Protein AF-A0ABD1Y3K8-F1 (afdb_monomer)

Nearest PDB structures (foldseek):
  7zay-assembly1_B  TM=7.929E-01  e=4.359E-03  Homo sapiens
  7q12-assembly1_A  TM=6.524E-01  e=5.023E-01  Homo sapiens
  3e3o-assembly1_A  TM=3.862E-01  e=9.031E-01  Oryctolagus cuniculus
  4x1t-assembly1_A  TM=5.414E-01  e=5.249E+00  Arabidopsis thaliana
  3cut-assembly1_A  TM=3.829E-01  e=2.920E+00  Oryctolagus cuniculus

Radius of gyration: 19.24 Å; Cα contacts (8 Å, |Δi|>4): 207; chains: 1; bounding box: 43×44×58 Å

Sequence (181 aa):
MPRPNMTKSIRGHLIQQCLDSPQDCFFLRCHKKLCFRPDSTMNVFLHSHFCMQPPGDSPTRRSVFDSLIGGCIPVLFDPYSAYYQYPWHLPEDSKSFSVYIPSQDVMSGRANVIQILKTISAEERASMRARIIHDILPGLVYSKPGAKHPSFRDAFDISIEGLLQRVANFRAEKAAGGFKQ

Mean predicted aligned error: 6.1 Å

pLDDT: mean 90.09, std 12.02, range [33.38, 98.75]

Solvent-accessible surface area (backbone atoms only — not comparable to full-atom values): 10582 Å² total; per-residue (Å²): 129,86,65,90,70,40,82,81,34,59,64,32,49,53,51,47,55,32,68,78,33,65,91,83,35,84,81,84,79,73,54,91,63,48,73,76,35,66,69,61,49,44,53,53,24,57,77,32,68,68,38,85,42,69,64,65,100,45,57,52,58,73,65,53,56,53,21,35,67,30,37,10,31,38,33,32,32,48,66,64,41,50,76,73,76,38,70,87,53,46,71,87,65,51,73,55,44,35,46,83,50,59,40,68,38,43,67,70,63,76,40,58,65,69,64,58,59,67,71,56,49,73,66,57,53,49,50,23,28,47,43,25,54,72,69,31,32,48,29,73,37,74,74,64,87,89,62,94,65,79,97,68,60,24,32,59,55,47,52,52,51,55,51,52,49,52,54,51,50,54,51,51,45,56,75,70,67,70,72,81,131

Foldseek 3Di:
DPDPPLCLFLNNLVVVLQVVCVVQHDDDDDDDCQVVDLVNLLVCLLPELEDEDEADPHLADPVVLSNLLSLHQYEHQDCSRPQPPCPLQDPNPSLQAHHYDHSVCSSVVVDSPSVVVVVQDPVSSVRNSCCSVPPRNQLSADDDPPDPDPPDQYVVNSVVVVVVVVVVVVVVCVVVVNDDD

InterPro domains:
  IPR004263 Exostosin-like [PTHR11062] (9-165)
  IPR040911 Exostosin, GT47 domain [PF03016] (3-113)

Secondary structure (DSSP, 8-state):
-PPTTGGGSHHHHHHHHHHH-TTT-------TTGGG-HHHHHHHHHT-SEEEE---SSSS-HHHHHHHHTT-EEEESSGGGTTTT-TTTS-S-GGGT-EE--HHHHHTTS--HHHHHHHS-HHHHHHHHHHIIIIIGGGGSPPPTT----S---HHHHHHHHHHHHHHHHHHHHHTT----

Structure (mmCIF, N/CA/C/O backbone):
data_AF-A0ABD1Y3K8-F1
#
_entry.id   AF-A0ABD1Y3K8-F1
#
loop_
_atom_site.group_PDB
_atom_site.id
_atom_site.type_symbol
_atom_site.label_atom_id
_atom_site.label_alt_id
_atom_site.label_comp_id
_atom_site.label_asym_id
_atom_site.label_entity_id
_atom_site.label_seq_id
_atom_site.pdbx_PDB_ins_code
_atom_site.Cartn_x
_atom_site.Cartn_y
_atom_site.Cartn_z
_atom_site.occupancy
_atom_site.B_iso_or_equiv
_atom_site.auth_seq_id
_atom_site.auth_comp_id
_atom_site.auth_asym_id
_atom_site.auth_atom_id
_atom_site.pdbx_PDB_model_num
ATOM 1 N N . MET A 1 1 ? 6.285 11.015 22.428 1.00 33.38 1 MET A N 1
ATOM 2 C CA . MET A 1 1 ? 5.159 11.833 22.924 1.00 33.38 1 MET A CA 1
ATOM 3 C C . MET A 1 1 ? 4.176 12.043 21.781 1.00 33.38 1 MET A C 1
ATOM 5 O O . MET A 1 1 ? 4.650 12.193 20.657 1.00 33.38 1 MET A O 1
ATOM 9 N N . PRO A 1 2 ? 2.855 12.008 22.017 1.00 46.28 2 PRO A N 1
ATOM 10 C CA . PRO A 1 2 ? 1.876 12.424 21.013 1.00 46.28 2 PRO A CA 1
ATOM 11 C C . PRO A 1 2 ? 2.135 13.900 20.653 1.00 46.28 2 PRO A C 1
ATOM 13 O O . PRO A 1 2 ? 2.378 14.701 21.555 1.00 46.28 2 PRO A O 1
ATOM 16 N N . ARG A 1 3 ? 2.152 14.265 19.361 1.00 52.88 3 ARG A N 1
ATOM 17 C CA . ARG A 1 3 ? 2.252 15.683 18.951 1.00 52.88 3 ARG A CA 1
ATOM 18 C C . ARG A 1 3 ? 0.998 16.429 19.466 1.00 52.88 3 ARG A C 1
ATOM 20 O O . ARG A 1 3 ? -0.076 15.821 19.472 1.00 52.88 3 ARG A O 1
ATOM 27 N N . PRO A 1 4 ? 1.079 17.710 19.875 1.00 43.44 4 PRO A N 1
ATOM 28 C CA . PRO A 1 4 ? -0.117 18.492 20.196 1.00 43.44 4 PRO A CA 1
ATOM 29 C C . PRO A 1 4 ? -1.082 18.490 18.994 1.00 43.44 4 PRO A C 1
ATOM 31 O O . PRO A 1 4 ? -0.623 18.471 17.854 1.00 43.44 4 PRO A O 1
ATOM 34 N N . ASN A 1 5 ? -2.401 18.517 19.233 1.00 53.41 5 ASN A N 1
ATOM 35 C CA . ASN A 1 5 ? -3.472 18.533 18.212 1.00 53.41 5 ASN A CA 1
ATOM 36 C C . ASN A 1 5 ? -3.826 17.195 17.511 1.00 53.41 5 ASN A C 1
ATOM 38 O O . ASN A 1 5 ? -4.473 17.196 16.462 1.00 53.41 5 ASN A O 1
ATOM 42 N N . MET A 1 6 ? -3.468 16.035 18.081 1.00 55.47 6 MET A N 1
ATOM 43 C CA . MET A 1 6 ? -3.751 14.731 17.453 1.00 55.47 6 MET A CA 1
ATOM 44 C C . MET A 1 6 ? -5.234 14.446 17.187 1.00 55.47 6 MET A C 1
ATOM 46 O O . MET A 1 6 ? -5.521 13.803 16.180 1.00 55.47 6 MET A O 1
ATOM 50 N N . THR A 1 7 ? -6.158 14.954 18.004 1.00 58.19 7 THR A N 1
ATOM 51 C CA . THR A 1 7 ? -7.609 14.740 17.845 1.00 58.19 7 THR A CA 1
ATOM 52 C C . THR A 1 7 ? -8.188 15.329 16.559 1.00 58.19 7 THR A C 1
ATOM 54 O O . THR A 1 7 ? -9.219 14.851 16.110 1.00 58.19 7 THR A O 1
ATOM 57 N N . LYS A 1 8 ? -7.520 16.309 15.934 1.00 72.62 8 LYS A N 1
ATOM 58 C CA . LYS A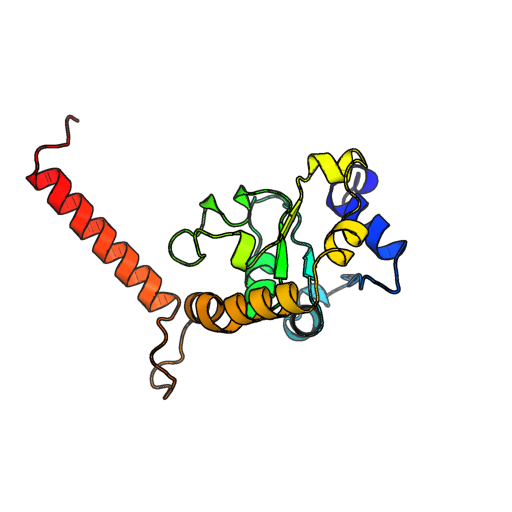 1 8 ? -7.912 16.868 14.625 1.00 72.62 8 LYS A CA 1
ATOM 59 C C . LYS A 1 8 ? -7.175 16.241 13.441 1.00 72.62 8 LYS A C 1
ATOM 61 O O . LYS A 1 8 ? -7.429 16.605 12.302 1.00 72.62 8 LYS A O 1
ATOM 66 N N . SER A 1 9 ? -6.208 15.360 13.685 1.00 89.44 9 SER A N 1
ATOM 67 C CA . SER A 1 9 ? -5.421 14.739 12.617 1.00 89.44 9 SER A CA 1
ATOM 68 C C . SER A 1 9 ? -6.045 13.419 12.184 1.00 89.44 9 SER A C 1
ATOM 70 O O . SER A 1 9 ? -6.556 12.682 13.028 1.00 89.44 9 SER A O 1
ATOM 72 N N . ILE A 1 10 ? -5.896 13.050 10.908 1.00 92.75 10 ILE A N 1
ATOM 73 C CA . ILE A 1 10 ? -6.285 11.722 10.403 1.00 92.75 10 ILE A CA 1
ATOM 74 C C . ILE A 1 10 ? -5.774 10.588 11.307 1.00 92.75 10 ILE A C 1
ATOM 76 O O . ILE A 1 10 ? -6.510 9.660 11.621 1.00 92.75 10 ILE A O 1
ATOM 80 N N . ARG A 1 11 ? -4.547 10.699 11.836 1.00 91.88 11 ARG A N 1
ATOM 81 C CA . ARG A 1 11 ? -3.989 9.702 12.764 1.00 91.88 11 ARG A CA 1
ATOM 82 C C . ARG A 1 11 ? -4.781 9.571 14.053 1.00 91.88 11 ARG A C 1
ATOM 84 O O . ARG A 1 11 ? -4.940 8.457 14.527 1.00 91.88 11 ARG A O 1
ATOM 91 N N . GLY A 1 12 ? -5.241 10.678 14.630 1.00 92.44 12 GLY A N 1
ATOM 92 C CA . GLY A 1 12 ? -6.066 10.636 15.835 1.00 92.44 12 GLY A CA 1
ATOM 93 C C . GLY A 1 12 ? -7.382 9.920 15.583 1.00 92.44 12 GLY A C 1
ATOM 94 O O . GLY A 1 12 ? -7.724 9.029 16.351 1.00 92.44 12 GLY A O 1
ATOM 95 N N . HIS A 1 13 ? -8.055 10.231 14.471 1.00 94.44 13 HIS A N 1
ATOM 96 C CA . HIS A 1 13 ? -9.287 9.542 14.077 1.00 94.44 13 HIS A CA 1
ATOM 97 C C . HIS A 1 13 ? -9.067 8.037 13.868 1.00 94.44 13 HIS A C 1
ATOM 99 O O . HIS A 1 13 ? -9.843 7.236 14.377 1.00 94.44 13 HIS A O 1
ATOM 105 N N . LEU A 1 14 ? -7.987 7.640 13.186 1.00 95.69 14 LEU A N 1
ATOM 106 C CA . LEU A 1 14 ? -7.655 6.225 12.976 1.00 95.69 14 LEU A CA 1
ATOM 107 C C . LEU A 1 14 ? -7.335 5.494 14.284 1.00 95.69 14 LEU A C 1
ATOM 109 O O . LEU A 1 14 ? -7.797 4.376 14.495 1.00 95.69 14 LEU A O 1
ATOM 113 N N . ILE A 1 15 ? -6.557 6.125 15.170 1.00 94.75 15 ILE A N 1
ATOM 114 C CA . ILE A 1 15 ? -6.244 5.566 16.490 1.00 94.75 15 ILE A CA 1
ATOM 115 C C . ILE A 1 15 ? -7.527 5.398 17.299 1.00 94.75 15 ILE A C 1
ATOM 117 O O . ILE A 1 15 ? -7.720 4.341 17.888 1.00 94.75 15 ILE A O 1
ATOM 121 N N . GLN A 1 16 ? -8.405 6.402 17.299 1.00 94.62 16 GLN A N 1
ATOM 122 C CA . GLN A 1 16 ? -9.666 6.348 18.028 1.00 94.62 16 GLN A CA 1
ATOM 123 C C . GLN A 1 16 ? -10.553 5.209 17.515 1.00 94.62 16 GLN A C 1
ATOM 125 O O . GLN A 1 16 ? -10.925 4.347 18.301 1.00 94.62 16 GLN A O 1
ATOM 130 N N . GLN A 1 17 ? -10.777 5.118 16.197 1.00 96.00 17 GLN A N 1
ATOM 131 C CA . GLN A 1 17 ? -11.546 4.015 15.604 1.00 96.00 17 GLN A CA 1
ATOM 132 C C . GLN A 1 17 ? -10.968 2.640 15.982 1.00 96.00 17 GLN A C 1
ATOM 134 O O . GLN A 1 17 ? -11.721 1.730 16.317 1.00 96.00 17 GLN A O 1
ATOM 139 N N . CYS A 1 18 ? -9.638 2.494 15.977 1.00 96.00 18 CYS A N 1
ATOM 140 C CA . CYS A 1 18 ? -8.969 1.253 16.371 1.00 96.00 18 CYS A CA 1
ATOM 141 C C . CYS A 1 18 ? -9.173 0.910 17.854 1.00 96.00 18 CYS A C 1
ATOM 143 O O . CYS A 1 18 ? -9.457 -0.237 18.187 1.00 96.00 18 CYS A O 1
ATOM 145 N N . LEU A 1 19 ? -9.045 1.898 18.747 1.00 95.31 19 LEU A N 1
ATOM 146 C CA . LEU A 1 19 ? -9.251 1.711 20.186 1.00 95.31 19 LEU A CA 1
ATOM 147 C C . LEU A 1 19 ? -10.709 1.381 20.527 1.00 95.31 19 LEU A C 1
ATOM 149 O O . LEU A 1 19 ? -10.943 0.606 21.450 1.00 95.31 19 LEU A O 1
ATOM 153 N N . ASP A 1 20 ? -11.659 1.917 19.761 1.00 96.31 20 ASP A N 1
ATOM 154 C CA . ASP A 1 20 ? -13.090 1.643 19.917 1.00 96.31 20 ASP A CA 1
ATOM 155 C C . ASP A 1 20 ? -13.494 0.260 19.368 1.00 96.31 20 ASP A C 1
ATOM 157 O O . ASP A 1 20 ? -14.591 -0.219 19.642 1.00 96.31 20 ASP A O 1
ATOM 161 N N . SER A 1 21 ? -12.614 -0.406 18.607 1.00 96.56 21 SER A N 1
ATOM 162 C CA . SER A 1 21 ? -12.865 -1.715 17.978 1.00 96.56 21 SER A CA 1
ATOM 163 C C . SER A 1 21 ? -11.725 -2.718 18.239 1.00 96.56 21 SER A C 1
ATOM 165 O O . SER A 1 21 ? -11.094 -3.204 17.296 1.00 96.56 21 SER A O 1
ATOM 167 N N . PRO A 1 22 ? -11.449 -3.083 19.507 1.00 94.75 22 PRO A N 1
ATOM 168 C CA . PRO A 1 22 ? -10.287 -3.901 19.879 1.00 94.75 22 PRO A CA 1
ATOM 169 C C . PRO A 1 22 ? -10.328 -5.344 19.350 1.00 94.75 22 PRO A C 1
ATOM 171 O O . PRO A 1 22 ? -9.304 -6.018 19.350 1.00 94.75 22 PRO A O 1
ATOM 174 N N . GLN A 1 23 ? -11.496 -5.825 18.912 1.00 95.12 23 GLN A N 1
ATOM 175 C CA . GLN A 1 23 ? -11.653 -7.150 18.298 1.00 95.12 23 GLN A CA 1
ATOM 176 C C . GLN A 1 23 ? -11.258 -7.162 16.814 1.00 95.12 23 GLN A C 1
ATOM 178 O O . GLN A 1 23 ? -10.904 -8.208 16.280 1.00 95.12 23 GLN A O 1
ATOM 183 N N . ASP A 1 24 ? -11.316 -6.004 16.152 1.00 95.56 24 ASP A N 1
ATOM 184 C CA . ASP A 1 24 ? -11.084 -5.870 14.711 1.00 95.56 24 ASP A CA 1
ATOM 185 C C . ASP A 1 24 ? -9.744 -5.177 14.393 1.00 95.56 24 ASP A C 1
ATOM 187 O O . ASP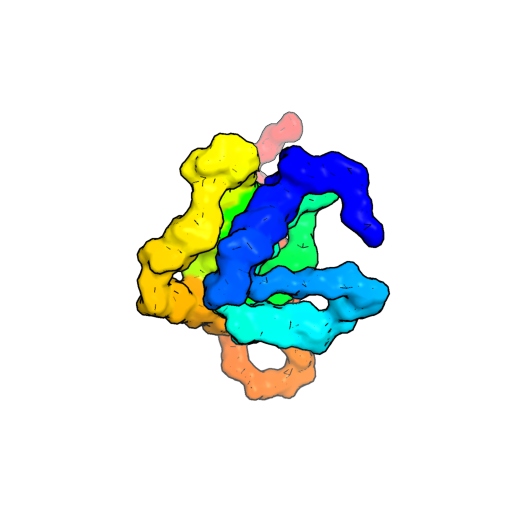 A 1 24 ? -9.268 -5.239 13.259 1.00 95.56 24 ASP A O 1
ATOM 191 N N . CYS A 1 25 ? -9.130 -4.492 15.366 1.00 96.38 25 CYS A N 1
ATOM 192 C CA . CYS A 1 25 ? -7.933 -3.687 15.146 1.00 96.38 25 CYS A CA 1
ATOM 193 C C . CYS A 1 25 ? -6.892 -3.829 16.261 1.00 96.38 25 CYS A C 1
ATOM 195 O O . CYS A 1 25 ? -7.193 -3.739 17.450 1.00 96.38 25 CYS A O 1
ATOM 197 N N . PHE A 1 26 ? -5.628 -3.965 15.856 1.00 95.06 26 PHE A N 1
ATOM 198 C CA . PHE A 1 26 ? -4.482 -3.958 16.757 1.00 95.06 26 PHE A CA 1
ATOM 199 C C . PHE A 1 26 ? -3.700 -2.645 16.639 1.00 95.06 26 PHE A C 1
ATOM 201 O O . PHE A 1 26 ? -3.052 -2.372 15.626 1.00 95.06 26 PHE A O 1
ATOM 208 N N . PHE A 1 27 ? -3.708 -1.835 17.700 1.00 93.19 27 PHE A N 1
ATOM 209 C CA . PHE A 1 27 ? -2.908 -0.612 17.760 1.00 93.19 27 PHE A CA 1
ATOM 210 C C . PHE A 1 27 ? -1.545 -0.861 18.417 1.00 93.19 27 PHE A C 1
ATOM 212 O O . PHE A 1 27 ? -1.432 -0.939 19.644 1.00 93.19 27 PHE A O 1
ATOM 219 N N . LEU A 1 28 ? -0.480 -0.905 17.608 1.00 90.75 28 LEU A N 1
ATOM 220 C CA . LEU A 1 28 ? 0.890 -0.970 18.118 1.00 90.75 28 LEU A CA 1
ATOM 221 C C . LEU A 1 28 ? 1.273 0.347 18.814 1.00 90.75 28 LEU A C 1
ATOM 223 O O . LEU A 1 28 ? 1.615 1.348 18.180 1.00 90.75 28 LEU A O 1
ATOM 227 N N . ARG A 1 29 ? 1.271 0.341 20.150 1.00 88.19 29 ARG A N 1
ATOM 228 C CA . ARG A 1 29 ? 1.715 1.484 20.956 1.00 88.19 29 ARG A CA 1
ATOM 229 C C . ARG A 1 29 ? 3.237 1.610 20.919 1.00 88.19 29 ARG A C 1
ATOM 231 O O . ARG A 1 29 ? 3.953 0.946 21.665 1.00 88.19 29 ARG A O 1
ATOM 238 N N . CYS A 1 30 ? 3.734 2.520 20.086 1.00 83.88 30 CYS A N 1
ATOM 239 C CA . CYS A 1 30 ? 5.154 2.853 20.004 1.00 83.88 30 CYS A CA 1
ATOM 240 C C . CYS A 1 30 ? 5.658 3.528 21.289 1.00 83.88 30 CYS A C 1
ATOM 242 O O . CYS A 1 30 ? 5.633 4.754 21.416 1.00 83.88 30 CYS A O 1
ATOM 244 N N . HIS A 1 31 ? 6.140 2.732 22.243 1.00 80.38 31 HIS A N 1
ATOM 245 C CA . HIS A 1 31 ? 6.827 3.225 23.433 1.00 80.38 31 HIS A CA 1
ATOM 246 C C . HIS A 1 31 ? 8.334 2.933 23.350 1.00 80.38 31 HIS A C 1
ATOM 248 O O . HIS A 1 31 ? 8.752 1.847 22.942 1.00 80.38 31 HIS A O 1
ATOM 254 N N . LYS A 1 32 ? 9.166 3.907 23.744 1.00 80.56 32 LYS A N 1
ATOM 255 C CA . LYS A 1 32 ? 10.639 3.826 23.686 1.00 80.56 32 LYS A CA 1
ATOM 256 C C . LYS A 1 32 ? 11.139 3.402 22.290 1.00 80.56 32 LYS A C 1
ATOM 258 O O . LYS A 1 32 ? 10.829 4.059 21.301 1.00 80.56 32 LYS A O 1
ATOM 263 N N . LYS A 1 33 ? 11.922 2.318 22.218 1.00 83.94 33 LYS A N 1
ATOM 264 C CA . LYS A 1 33 ? 12.572 1.813 21.002 1.00 83.94 33 LYS A CA 1
ATOM 265 C C . LYS A 1 33 ? 11.730 0.788 20.221 1.00 83.94 33 LYS A C 1
ATOM 267 O O . LYS A 1 33 ? 12.195 0.317 19.192 1.00 83.94 33 LYS A O 1
ATOM 272 N N . LEU A 1 34 ? 10.514 0.446 20.669 1.00 84.69 34 LEU A N 1
ATOM 273 C CA . LEU A 1 34 ? 9.728 -0.663 20.101 1.00 84.69 34 LEU A CA 1
ATOM 274 C C . LEU A 1 34 ? 9.481 -0.519 18.593 1.00 84.69 34 LEU A C 1
ATOM 276 O O . LEU A 1 34 ? 9.725 -1.446 17.840 1.00 84.69 34 LEU A O 1
ATOM 280 N N . CYS A 1 35 ? 9.073 0.660 18.128 1.00 85.12 35 CYS A N 1
ATOM 281 C CA . CYS A 1 35 ? 8.814 0.880 16.699 1.00 85.12 35 CYS A CA 1
ATOM 282 C C . CYS A 1 35 ? 10.073 1.160 15.867 1.00 85.12 35 CYS A C 1
ATOM 284 O O . CYS A 1 35 ? 9.980 1.343 14.660 1.00 85.12 35 CYS A O 1
ATOM 286 N N . PHE A 1 36 ? 11.245 1.196 16.505 1.00 84.31 36 PHE A N 1
ATOM 287 C CA . PHE A 1 36 ? 12.539 1.238 15.820 1.00 84.31 36 PHE A CA 1
ATOM 288 C C . PHE A 1 36 ? 13.133 -0.163 15.641 1.00 84.31 36 PHE A C 1
ATOM 290 O O . PHE A 1 36 ? 14.146 -0.313 14.962 1.00 84.31 36 PHE A O 1
ATOM 297 N N . ARG A 1 37 ? 12.518 -1.179 16.256 1.00 86.94 37 ARG A N 1
ATOM 298 C CA . ARG A 1 37 ? 12.892 -2.582 16.126 1.00 86.94 37 ARG A CA 1
ATOM 299 C C . ARG A 1 37 ? 12.176 -3.201 14.922 1.00 86.94 37 ARG A C 1
ATOM 301 O O . ARG A 1 37 ? 10.949 -3.311 14.966 1.00 86.94 37 ARG A O 1
ATOM 308 N N . PRO A 1 38 ? 12.909 -3.624 13.874 1.00 86.75 38 PRO A N 1
ATOM 309 C CA . PRO A 1 38 ? 12.299 -4.192 12.675 1.00 86.75 38 PRO A CA 1
ATOM 310 C C . PRO A 1 38 ? 11.479 -5.449 12.964 1.00 86.75 38 PRO A C 1
ATOM 312 O O . PRO A 1 38 ? 10.428 -5.636 12.368 1.00 86.75 38 PRO A O 1
ATOM 315 N N . ASP A 1 39 ? 11.921 -6.285 13.907 1.00 89.31 39 ASP A N 1
ATOM 316 C CA . ASP A 1 39 ? 11.222 -7.511 14.300 1.00 89.31 39 ASP A CA 1
ATOM 317 C C . ASP A 1 39 ? 9.827 -7.221 14.865 1.00 89.31 39 ASP A C 1
ATOM 319 O O . ASP A 1 39 ? 8.859 -7.894 14.526 1.00 89.31 39 ASP A O 1
ATOM 323 N N . SER A 1 40 ? 9.702 -6.172 15.679 1.00 88.00 40 SER A N 1
ATOM 324 C CA . SER A 1 40 ? 8.445 -5.830 16.341 1.00 88.00 40 SER A CA 1
ATOM 325 C C . SER A 1 40 ? 7.419 -5.253 15.366 1.00 88.00 40 SER A C 1
ATOM 327 O O . SER A 1 40 ? 6.250 -5.628 15.412 1.00 88.00 40 SER A O 1
ATOM 329 N N . THR A 1 41 ? 7.840 -4.354 14.472 1.00 89.81 41 THR A N 1
ATOM 330 C CA . THR A 1 41 ? 6.942 -3.767 13.467 1.00 89.81 41 THR A CA 1
ATOM 331 C C . THR A 1 41 ? 6.593 -4.769 12.372 1.00 89.81 41 THR A C 1
ATOM 333 O O . THR A 1 41 ? 5.423 -4.886 12.014 1.00 89.81 41 THR A O 1
ATOM 336 N N . MET A 1 42 ? 7.573 -5.542 11.892 1.00 94.75 42 MET A N 1
ATOM 337 C CA . MET A 1 42 ? 7.345 -6.559 10.865 1.00 94.75 42 MET A CA 1
ATOM 338 C C . MET A 1 42 ? 6.419 -7.670 11.359 1.00 94.75 42 MET A C 1
ATOM 340 O O . MET A 1 42 ? 5.551 -8.111 10.611 1.00 94.75 42 MET A O 1
ATOM 344 N N . ASN A 1 43 ? 6.521 -8.070 12.631 1.00 94.25 43 ASN A N 1
ATOM 345 C CA . ASN A 1 43 ? 5.595 -9.042 13.208 1.00 94.25 43 ASN A CA 1
ATOM 346 C C . ASN A 1 43 ? 4.131 -8.584 13.106 1.00 94.25 43 ASN A C 1
ATOM 348 O O . ASN A 1 43 ? 3.262 -9.394 12.798 1.00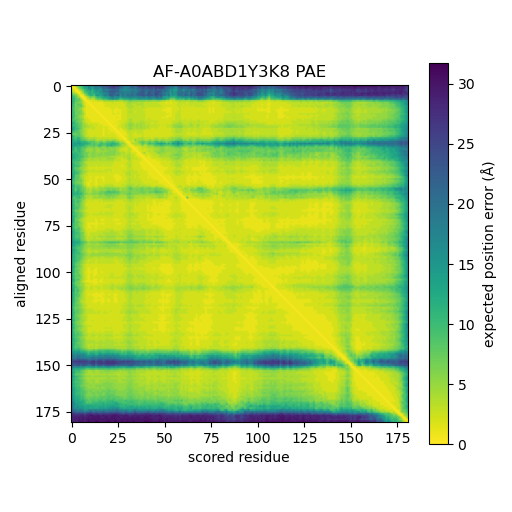 94.25 43 ASN A O 1
ATOM 352 N N . VAL A 1 44 ? 3.846 -7.294 13.314 1.00 94.56 44 VAL A N 1
ATOM 353 C CA . VAL A 1 44 ? 2.482 -6.762 13.159 1.00 94.56 44 VAL A CA 1
ATOM 354 C C . VAL A 1 44 ? 2.029 -6.823 11.703 1.00 94.56 44 VAL A C 1
ATOM 356 O O . VAL A 1 44 ? 0.900 -7.230 11.442 1.00 94.56 44 VAL A O 1
ATOM 359 N N . PHE A 1 45 ? 2.899 -6.470 10.754 1.00 96.12 45 PHE A N 1
ATOM 360 C CA . PHE A 1 45 ? 2.569 -6.531 9.330 1.00 96.12 45 PHE A CA 1
ATOM 361 C C . PHE A 1 45 ? 2.272 -7.960 8.863 1.00 96.12 45 PHE A C 1
ATOM 363 O O . PHE A 1 45 ? 1.245 -8.186 8.231 1.00 96.12 45 PHE A O 1
ATOM 370 N N . LEU A 1 46 ? 3.098 -8.934 9.251 1.00 96.56 46 LEU A N 1
ATOM 371 C CA . LEU A 1 46 ? 2.927 -10.335 8.851 1.00 96.56 46 LEU A CA 1
ATOM 372 C C . LEU A 1 46 ? 1.579 -10.929 9.291 1.00 96.56 46 LEU A C 1
ATOM 374 O O . LEU A 1 46 ? 0.983 -11.707 8.540 1.00 96.56 46 LEU A O 1
ATOM 378 N N . HIS A 1 47 ? 1.091 -10.538 10.473 1.00 95.94 47 HIS A N 1
ATOM 379 C CA . HIS A 1 47 ? -0.134 -11.065 11.086 1.00 95.94 47 HIS A CA 1
ATOM 380 C C . HIS A 1 47 ? -1.383 -10.202 10.843 1.00 95.94 47 HIS A C 1
ATOM 382 O O . HIS A 1 47 ? -2.454 -10.529 11.348 1.00 95.94 47 HIS A O 1
ATOM 388 N N . SER A 1 48 ? -1.269 -9.111 10.082 1.00 97.25 48 SER A N 1
ATOM 389 C CA . SER A 1 48 ? -2.396 -8.226 9.767 1.00 97.25 48 SER A CA 1
ATOM 390 C C . SER A 1 48 ? -2.857 -8.412 8.322 1.00 97.25 48 SER A C 1
ATOM 392 O O . SER A 1 48 ? -2.057 -8.674 7.423 1.00 97.25 48 SER A O 1
ATOM 394 N N . HIS A 1 49 ? -4.160 -8.248 8.080 1.00 97.94 49 HIS A N 1
ATOM 395 C CA . HIS A 1 49 ? -4.693 -8.169 6.716 1.00 97.94 49 HIS A CA 1
ATOM 396 C C . HIS A 1 49 ? -4.490 -6.780 6.114 1.00 97.94 49 HIS A C 1
ATOM 398 O O . HIS A 1 49 ? -4.020 -6.667 4.987 1.00 97.94 49 HIS A O 1
ATOM 404 N N . PHE A 1 50 ? -4.824 -5.741 6.883 1.00 98.56 50 PHE A N 1
ATOM 405 C CA . PHE A 1 50 ? -4.781 -4.347 6.459 1.00 98.56 50 PHE A CA 1
ATOM 406 C C . PHE A 1 50 ? -3.872 -3.527 7.365 1.00 98.56 50 PHE A C 1
ATOM 408 O O . PHE A 1 50 ? -3.883 -3.696 8.585 1.00 98.56 50 PHE A O 1
ATOM 415 N N . CYS A 1 51 ? -3.125 -2.602 6.769 1.00 97.62 51 CYS A N 1
ATOM 416 C CA . CYS A 1 51 ? -2.171 -1.762 7.477 1.00 97.62 51 CYS A CA 1
ATOM 417 C C . CYS A 1 51 ? -2.417 -0.293 7.158 1.00 97.62 51 CYS A C 1
ATOM 419 O O . CYS A 1 51 ? -2.271 0.136 6.018 1.00 97.62 51 CYS A O 1
ATOM 421 N N . MET A 1 52 ? -2.780 0.486 8.176 1.00 97.06 52 MET A N 1
ATOM 422 C CA . MET A 1 52 ? -3.088 1.908 8.022 1.00 97.06 52 MET A CA 1
ATOM 423 C C . MET A 1 52 ? -1.821 2.706 7.717 1.00 97.06 52 MET A C 1
ATOM 425 O O . MET A 1 52 ? -0.895 2.729 8.530 1.00 97.06 52 MET A O 1
ATOM 429 N N . GLN A 1 53 ? -1.805 3.420 6.593 1.00 96.31 53 GLN A N 1
ATOM 430 C CA . GLN A 1 53 ? -0.681 4.256 6.169 1.00 96.31 53 GLN A CA 1
ATOM 431 C C . GLN A 1 53 ? -1.109 5.723 5.993 1.00 96.31 53 GLN A C 1
ATOM 433 O O . GLN A 1 53 ? -1.126 6.245 4.877 1.00 96.31 53 GLN A O 1
ATOM 438 N N . PRO A 1 54 ? -1.487 6.426 7.079 1.00 94.44 54 PRO A N 1
ATOM 439 C CA . PRO A 1 54 ? -1.804 7.845 6.996 1.00 94.44 54 PRO A CA 1
ATOM 440 C C . PRO A 1 54 ? -0.560 8.669 6.627 1.00 94.44 54 PRO A C 1
ATOM 442 O O . PRO A 1 54 ? 0.541 8.371 7.118 1.00 94.44 54 PRO A O 1
ATOM 445 N N . PRO A 1 55 ? -0.725 9.755 5.849 1.00 90.12 55 PRO A N 1
ATOM 446 C CA . PRO A 1 55 ? 0.381 10.631 5.481 1.00 90.12 55 PRO A CA 1
ATOM 447 C C . PRO A 1 55 ? 1.027 11.288 6.712 1.00 90.12 55 PRO A C 1
ATOM 449 O O . PRO A 1 55 ? 0.526 11.254 7.849 1.00 90.12 55 PRO A O 1
ATOM 452 N N . GLY A 1 56 ? 2.207 11.872 6.514 1.00 85.75 56 GLY A N 1
ATOM 453 C CA . GLY A 1 56 ? 2.880 12.665 7.536 1.00 85.75 56 GLY A CA 1
ATOM 454 C C . GLY A 1 56 ? 3.540 13.900 6.976 1.00 85.75 56 GLY A C 1
ATOM 455 O O . GLY A 1 56 ? 2.950 14.576 6.153 1.00 85.75 56 GLY A O 1
ATOM 456 N N . ASP A 1 57 ? 4.754 14.180 7.451 1.00 84.31 57 ASP A N 1
ATOM 457 C CA . ASP A 1 57 ? 5.530 15.334 6.986 1.00 84.31 57 ASP A CA 1
ATOM 458 C C . ASP A 1 57 ? 5.890 15.198 5.488 1.00 84.31 57 ASP A C 1
ATOM 460 O O . ASP A 1 57 ? 6.048 16.196 4.796 1.00 84.31 57 ASP A O 1
ATOM 464 N N . SER A 1 58 ? 5.953 13.960 4.982 1.00 84.88 58 SER A N 1
ATOM 465 C CA . SER A 1 58 ? 6.025 13.605 3.561 1.00 84.88 58 SER A CA 1
ATOM 466 C C . SER A 1 58 ? 4.775 12.821 3.121 1.00 84.88 58 SER A C 1
ATOM 468 O O . SER A 1 58 ? 4.163 12.142 3.963 1.00 84.88 58 SER A O 1
ATOM 470 N N . PRO A 1 59 ? 4.427 12.840 1.814 1.00 83.50 59 PRO A N 1
ATOM 471 C CA . PRO A 1 59 ? 3.308 12.053 1.291 1.00 83.50 59 PRO A CA 1
ATOM 472 C C . PRO A 1 59 ? 3.503 10.545 1.489 1.00 83.50 59 PRO A C 1
ATOM 474 O O . PRO A 1 59 ? 2.598 9.863 1.968 1.00 83.50 59 PRO A O 1
ATOM 477 N N . THR A 1 60 ? 4.701 10.028 1.198 1.00 90.19 60 THR A N 1
ATOM 478 C CA . THR A 1 60 ? 5.045 8.606 1.380 1.00 90.19 60 THR A CA 1
ATOM 479 C C . THR A 1 60 ? 5.883 8.393 2.627 1.00 90.19 60 THR A C 1
ATOM 481 O O . THR A 1 60 ? 6.704 9.234 3.001 1.00 90.19 60 THR A O 1
ATOM 484 N N . ARG A 1 61 ? 5.714 7.230 3.261 1.00 89.69 61 ARG A N 1
ATOM 485 C CA . ARG A 1 61 ? 6.494 6.785 4.416 1.00 89.69 61 ARG A CA 1
ATOM 486 C C . ARG A 1 61 ? 7.073 5.403 4.175 1.00 89.69 61 ARG A C 1
ATOM 488 O O . ARG A 1 61 ? 6.442 4.572 3.532 1.00 89.69 61 ARG A O 1
ATOM 495 N N . ARG A 1 62 ? 8.222 5.128 4.802 1.00 91.31 62 ARG A N 1
ATOM 496 C CA . ARG A 1 62 ? 8.849 3.796 4.830 1.00 91.31 62 ARG A CA 1
ATOM 497 C C . ARG A 1 62 ? 7.852 2.679 5.180 1.00 91.31 62 ARG A C 1
ATOM 499 O O . ARG A 1 62 ? 7.904 1.614 4.582 1.00 91.31 62 ARG A O 1
ATOM 506 N N . SER A 1 63 ? 6.921 2.942 6.099 1.00 92.75 63 SER A N 1
ATOM 507 C CA . SER A 1 63 ? 5.935 1.959 6.559 1.00 92.75 63 SER A CA 1
ATOM 508 C C . SER A 1 63 ? 5.005 1.435 5.460 1.00 92.75 63 SER A C 1
ATOM 510 O O . SER A 1 63 ? 4.516 0.319 5.601 1.00 92.75 63 SER A O 1
ATOM 512 N N . VAL A 1 64 ? 4.782 2.193 4.375 1.00 95.81 64 VAL A N 1
ATOM 513 C CA . VAL A 1 64 ? 4.037 1.716 3.194 1.00 95.81 64 VAL A CA 1
ATOM 514 C C . VAL A 1 64 ? 4.763 0.515 2.587 1.00 95.81 64 VAL A C 1
ATOM 516 O O . VAL A 1 64 ? 4.173 -0.552 2.429 1.00 95.81 64 VAL A O 1
ATOM 519 N N . PHE A 1 65 ? 6.065 0.652 2.342 1.00 95.88 65 PHE A N 1
ATOM 520 C CA . PHE A 1 65 ? 6.897 -0.418 1.792 1.00 95.88 65 PHE A CA 1
ATOM 521 C C . PHE A 1 65 ? 7.085 -1.570 2.777 1.00 95.88 65 PHE A C 1
ATOM 523 O O . PHE A 1 65 ? 6.962 -2.721 2.374 1.00 95.88 65 PHE A O 1
ATOM 530 N N . ASP A 1 66 ? 7.290 -1.286 4.069 1.00 95.31 66 ASP A N 1
ATOM 531 C CA . ASP A 1 66 ? 7.374 -2.347 5.080 1.00 95.31 66 ASP A CA 1
ATOM 532 C C . ASP A 1 66 ? 6.067 -3.175 5.134 1.00 95.31 66 ASP A C 1
ATOM 534 O O . ASP A 1 66 ? 6.128 -4.391 5.306 1.00 95.31 66 ASP A O 1
ATOM 538 N N . SER A 1 67 ? 4.889 -2.557 4.935 1.00 96.94 67 SER A N 1
ATOM 539 C CA . SER A 1 67 ? 3.619 -3.300 4.866 1.00 96.94 67 SER A CA 1
ATOM 540 C C . SER A 1 67 ? 3.504 -4.179 3.623 1.00 96.94 67 SER A C 1
ATOM 542 O O . SER A 1 67 ? 3.094 -5.330 3.751 1.00 96.94 67 SER A O 1
ATOM 544 N N . LEU A 1 68 ? 3.945 -3.691 2.458 1.00 97.81 68 LEU A N 1
ATOM 545 C CA . LEU A 1 68 ? 3.995 -4.487 1.227 1.00 97.81 68 LEU A CA 1
ATOM 546 C C . LEU A 1 68 ? 4.956 -5.676 1.377 1.00 97.81 68 LEU A C 1
ATOM 548 O O . LEU A 1 68 ? 4.598 -6.804 1.057 1.00 97.81 68 LEU A O 1
ATOM 552 N N . ILE A 1 69 ? 6.140 -5.454 1.951 1.00 96.50 69 ILE A N 1
ATOM 553 C CA . ILE A 1 69 ? 7.110 -6.523 2.242 1.00 96.50 69 ILE A CA 1
ATOM 554 C C . ILE A 1 69 ? 6.533 -7.540 3.240 1.00 96.50 69 ILE A C 1
ATOM 556 O O . ILE A 1 69 ? 6.772 -8.737 3.117 1.00 96.50 69 ILE A O 1
ATOM 560 N N . GLY A 1 70 ? 5.736 -7.090 4.210 1.00 96.69 70 GLY A N 1
ATOM 561 C CA . GLY A 1 70 ? 5.029 -7.969 5.145 1.00 96.69 70 GLY A CA 1
ATOM 562 C C . GLY A 1 70 ? 3.798 -8.677 4.562 1.00 96.69 70 GLY A C 1
ATOM 563 O O . GLY A 1 70 ? 3.139 -9.420 5.289 1.00 96.69 70 GLY A O 1
ATOM 564 N N . GLY A 1 71 ? 3.442 -8.441 3.292 1.00 97.81 71 GLY A N 1
ATOM 565 C CA . GLY A 1 71 ? 2.214 -8.965 2.682 1.00 97.81 71 GLY A CA 1
ATOM 566 C C . GLY A 1 71 ? 0.927 -8.384 3.285 1.00 97.81 71 GLY A C 1
ATOM 567 O O . GLY A 1 71 ? -0.145 -8.975 3.154 1.00 97.81 71 GLY A O 1
ATOM 568 N N . CYS A 1 72 ? 1.023 -7.258 3.986 1.00 98.44 72 CYS A N 1
ATOM 569 C CA . CYS A 1 72 ? -0.120 -6.555 4.540 1.00 98.44 72 CYS A CA 1
ATOM 570 C C . CYS A 1 72 ? -0.649 -5.542 3.527 1.00 98.44 72 CYS A C 1
ATOM 572 O O . CYS A 1 72 ? 0.119 -4.747 2.989 1.00 98.44 72 CYS A O 1
ATOM 574 N N . ILE A 1 73 ? -1.962 -5.529 3.302 1.00 98.75 73 ILE A N 1
ATOM 575 C CA . ILE A 1 73 ? -2.604 -4.643 2.331 1.00 98.75 73 ILE A CA 1
ATOM 576 C C . ILE A 1 73 ? -2.564 -3.204 2.870 1.00 98.75 73 ILE A C 1
ATOM 578 O O . ILE A 1 73 ? -3.204 -2.920 3.892 1.00 98.75 73 ILE A O 1
ATOM 582 N N . PRO A 1 74 ? -1.827 -2.270 2.241 1.00 98.25 74 PRO A N 1
ATOM 583 C CA . PRO A 1 74 ? -1.806 -0.888 2.688 1.00 98.25 74 PRO A CA 1
ATOM 584 C C . PRO A 1 74 ? -3.173 -0.227 2.491 1.00 98.25 74 PRO A C 1
ATOM 586 O O . PRO A 1 74 ? -3.763 -0.266 1.411 1.00 98.25 74 PRO A O 1
ATOM 589 N N . VAL A 1 75 ? -3.641 0.440 3.544 1.00 98.50 75 VAL A N 1
ATOM 590 C CA . VAL A 1 75 ? -4.780 1.358 3.498 1.00 98.50 75 VAL A CA 1
ATOM 591 C C . VAL A 1 75 ? -4.217 2.768 3.409 1.00 98.50 75 VAL A C 1
ATOM 593 O O . VAL A 1 75 ? -3.594 3.260 4.356 1.00 98.50 75 VAL A O 1
ATOM 596 N N . LEU A 1 76 ? -4.380 3.389 2.246 1.00 97.75 76 LEU A N 1
ATOM 597 C CA . LEU A 1 76 ? -3.831 4.697 1.918 1.00 97.75 76 LEU A CA 1
ATOM 598 C C . LEU A 1 76 ? -4.901 5.775 2.072 1.00 97.75 76 LEU A C 1
ATOM 600 O O . LEU A 1 76 ? -6.063 5.576 1.719 1.00 97.75 76 LEU A O 1
ATOM 604 N N . PHE A 1 77 ? -4.482 6.941 2.562 1.00 97.12 77 PHE A N 1
ATOM 605 C CA . PHE A 1 77 ? -5.384 8.071 2.817 1.00 97.12 77 PHE A CA 1
ATOM 606 C C . PHE A 1 77 ? -5.098 9.301 1.953 1.00 97.12 77 PHE A C 1
ATOM 608 O O . PHE A 1 77 ? -5.792 10.319 2.046 1.00 97.12 77 PHE A O 1
ATOM 615 N N . ASP A 1 78 ? -4.079 9.191 1.107 1.00 94.94 78 ASP A N 1
ATOM 616 C CA . ASP A 1 78 ? -3.648 10.181 0.136 1.00 94.94 78 ASP A CA 1
ATOM 617 C C . ASP A 1 78 ? -3.069 9.430 -1.083 1.00 94.94 78 ASP A C 1
ATOM 619 O O . ASP A 1 78 ? -2.206 8.566 -0.897 1.00 94.94 78 ASP A O 1
ATOM 623 N N . PRO A 1 79 ? -3.531 9.694 -2.320 1.00 93.56 79 PRO A N 1
ATOM 624 C CA . PRO A 1 79 ? -3.017 9.005 -3.505 1.00 93.56 79 PRO A CA 1
ATOM 625 C C . PRO A 1 79 ? -1.526 9.283 -3.751 1.00 93.56 79 PRO A C 1
ATOM 627 O O . PRO A 1 79 ? -0.816 8.427 -4.285 1.00 93.56 79 PRO A O 1
ATOM 630 N N . TYR A 1 80 ? -1.008 10.434 -3.302 1.00 93.12 80 TYR A N 1
ATOM 631 C CA . TYR A 1 80 ? 0.414 10.749 -3.401 1.00 93.12 80 TYR A CA 1
ATOM 632 C C . TYR A 1 80 ? 1.279 9.813 -2.553 1.00 93.12 80 TYR A C 1
ATOM 634 O O . TYR A 1 80 ? 2.467 9.698 -2.837 1.00 93.12 80 TYR A O 1
ATOM 642 N N . SER A 1 81 ? 0.725 9.098 -1.567 1.00 92.38 81 SER A N 1
ATOM 643 C CA . SER A 1 81 ? 1.487 8.154 -0.739 1.00 92.38 81 SER A CA 1
ATOM 644 C C . SER A 1 81 ? 2.056 6.955 -1.502 1.00 92.38 81 SER A C 1
ATOM 646 O O . SER A 1 81 ? 2.957 6.300 -0.983 1.00 92.38 81 SER A O 1
ATOM 648 N N . ALA A 1 82 ? 1.547 6.635 -2.696 1.00 92.81 82 ALA A N 1
ATOM 649 C CA . ALA A 1 82 ? 2.060 5.509 -3.480 1.00 92.81 82 ALA A CA 1
ATOM 650 C C . ALA A 1 82 ? 1.860 5.666 -4.993 1.00 92.81 82 ALA A C 1
ATOM 652 O O . ALA A 1 82 ? 2.786 5.404 -5.757 1.00 92.81 82 ALA A O 1
ATOM 653 N N . TYR A 1 83 ? 0.680 6.111 -5.429 1.00 92.50 83 TYR A N 1
ATOM 654 C CA . TYR A 1 83 ? 0.216 5.906 -6.807 1.00 92.50 83 TYR A CA 1
ATOM 655 C C . TYR A 1 83 ? 0.959 6.741 -7.849 1.00 92.50 83 TYR A C 1
ATOM 657 O O . TYR A 1 83 ? 1.081 6.321 -8.992 1.00 92.50 83 TYR A O 1
ATOM 665 N N . TYR A 1 84 ? 1.497 7.898 -7.461 1.00 90.38 84 TYR A N 1
ATOM 666 C CA . TYR A 1 84 ? 2.172 8.801 -8.400 1.00 90.38 84 TYR A CA 1
ATOM 667 C C . TYR A 1 84 ? 3.702 8.742 -8.343 1.00 90.38 84 TYR A C 1
ATOM 669 O O . TYR A 1 84 ? 4.366 9.130 -9.299 1.00 90.38 84 TYR A O 1
ATOM 677 N N . GLN A 1 85 ? 4.282 8.294 -7.226 1.00 87.44 85 GLN A N 1
ATOM 678 C CA . GLN A 1 85 ? 5.722 8.448 -6.974 1.00 87.44 85 GLN A CA 1
ATOM 679 C C . GLN A 1 85 ? 6.563 7.225 -7.354 1.00 87.44 85 GLN A C 1
ATOM 681 O O . GLN A 1 85 ? 7.766 7.372 -7.559 1.00 87.44 85 GLN A O 1
ATOM 686 N N . TYR A 1 86 ? 5.963 6.035 -7.464 1.00 91.12 86 TYR A N 1
ATOM 687 C CA . TYR A 1 86 ? 6.708 4.783 -7.668 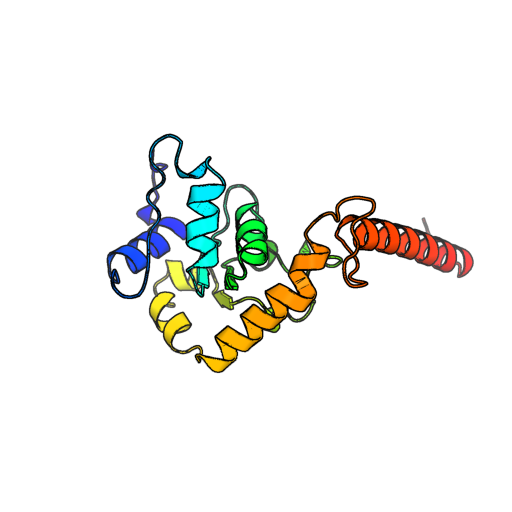1.00 91.12 86 TYR A CA 1
ATOM 688 C C . TYR A 1 86 ? 6.241 3.980 -8.891 1.00 91.12 86 TYR A C 1
ATOM 690 O O . TYR A 1 86 ? 6.058 2.769 -8.776 1.00 91.12 86 TYR A O 1
ATOM 698 N N . PRO A 1 87 ? 6.081 4.610 -10.071 1.00 91.56 87 PRO A N 1
ATOM 699 C CA . PRO A 1 87 ? 5.507 3.957 -11.250 1.00 91.56 87 PRO A CA 1
ATOM 700 C C . PRO A 1 87 ? 6.348 2.787 -11.784 1.00 91.56 87 PRO A C 1
ATOM 702 O O . PRO A 1 87 ? 5.832 1.946 -12.506 1.00 91.56 87 PRO A O 1
ATOM 705 N N . TRP A 1 88 ? 7.643 2.721 -11.454 1.00 93.12 88 TRP A N 1
ATOM 706 C CA . TRP A 1 88 ? 8.492 1.586 -11.837 1.00 93.12 88 TRP A CA 1
ATOM 707 C C . TRP A 1 88 ? 8.297 0.361 -10.940 1.00 93.12 88 TRP A C 1
ATOM 709 O O . TRP A 1 88 ? 8.483 -0.759 -11.399 1.00 93.12 88 TRP A O 1
ATOM 719 N N . HIS A 1 89 ? 7.928 0.565 -9.673 1.00 93.81 89 HIS A N 1
ATOM 720 C CA . HIS A 1 89 ? 7.918 -0.495 -8.660 1.00 93.81 89 HIS A CA 1
ATOM 721 C C . HIS A 1 89 ? 6.518 -0.901 -8.201 1.00 93.81 89 HIS A C 1
ATOM 723 O O . HIS A 1 89 ? 6.349 -1.992 -7.661 1.00 93.81 89 HIS A O 1
ATOM 729 N N . LEU A 1 90 ? 5.519 -0.035 -8.369 1.00 94.81 90 LEU A N 1
ATOM 730 C CA . LEU A 1 90 ? 4.138 -0.314 -7.994 1.00 94.81 90 LEU A CA 1
ATOM 731 C C . LEU A 1 90 ? 3.261 -0.426 -9.249 1.00 94.81 90 LEU A C 1
ATOM 733 O O . LEU A 1 90 ? 3.402 0.402 -10.150 1.00 94.81 90 LEU A O 1
ATOM 737 N N . PRO A 1 91 ? 2.343 -1.409 -9.310 1.00 93.19 91 PRO A N 1
ATOM 738 C CA . PRO A 1 91 ? 1.407 -1.537 -10.420 1.00 93.19 91 PRO A CA 1
ATOM 739 C C . PRO A 1 91 ? 0.494 -0.314 -10.560 1.00 93.19 91 PRO A C 1
ATOM 741 O O . PRO A 1 91 ? 0.090 0.283 -9.563 1.00 93.19 91 PRO A O 1
ATOM 744 N N . GLU A 1 92 ? 0.096 -0.005 -11.794 1.00 92.62 92 GLU A N 1
ATOM 745 C CA . GLU A 1 92 ? -0.874 1.060 -12.086 1.00 92.62 92 GLU A CA 1
ATOM 746 C C . GLU A 1 92 ? -2.261 0.761 -11.494 1.00 92.62 92 GLU A C 1
ATOM 748 O O . GLU A 1 92 ? -2.924 1.654 -10.959 1.00 92.62 92 GLU A O 1
ATOM 753 N N . ASP A 1 93 ? -2.677 -0.512 -11.509 1.00 95.81 93 ASP A N 1
ATOM 754 C CA . ASP A 1 93 ? -3.893 -0.960 -10.829 1.00 95.81 93 ASP A CA 1
ATOM 755 C C . ASP A 1 93 ? -3.699 -0.965 -9.306 1.00 95.81 93 ASP A C 1
ATOM 757 O O . ASP A 1 93 ? -3.429 -1.987 -8.670 1.00 95.81 93 ASP A O 1
ATOM 761 N N . SER A 1 94 ? -3.853 0.217 -8.718 1.00 95.75 94 SER A N 1
ATOM 762 C CA . SER A 1 94 ? -3.777 0.450 -7.277 1.00 95.75 94 SER A CA 1
ATOM 763 C C . SER A 1 94 ? -4.754 -0.395 -6.456 1.00 95.75 94 SER A C 1
ATOM 765 O O . SER A 1 94 ? -4.428 -0.778 -5.327 1.00 95.75 94 SER A O 1
ATOM 767 N N . LYS A 1 95 ? -5.932 -0.716 -7.002 1.00 97.06 95 LYS A N 1
ATOM 768 C CA . LYS A 1 95 ? -6.965 -1.490 -6.297 1.00 97.06 95 LYS A CA 1
ATOM 769 C C . LYS A 1 95 ? -6.577 -2.956 -6.152 1.00 97.06 95 LYS A C 1
ATOM 771 O O . LYS A 1 95 ? -7.007 -3.594 -5.200 1.00 97.06 95 LYS A O 1
ATOM 776 N N . SER A 1 96 ? -5.710 -3.469 -7.026 1.00 97.19 96 SER A N 1
ATOM 777 C CA . SER A 1 96 ? -5.208 -4.845 -6.926 1.00 97.19 96 SER A CA 1
ATOM 778 C C . SER A 1 96 ? -4.367 -5.115 -5.674 1.00 97.19 96 SER A C 1
ATOM 780 O O . SER A 1 96 ? -4.179 -6.274 -5.318 1.00 97.19 96 SER A O 1
ATOM 782 N N . PHE A 1 97 ? -3.844 -4.083 -5.001 1.00 97.69 97 PHE A N 1
ATOM 783 C CA . PHE A 1 97 ? -2.930 -4.266 -3.867 1.00 97.69 97 PHE A CA 1
ATOM 784 C C . PHE A 1 97 ? -3.162 -3.322 -2.688 1.00 97.69 97 PHE A C 1
ATOM 786 O O . PHE A 1 97 ? -2.503 -3.466 -1.664 1.00 97.69 97 PHE A O 1
ATOM 793 N N . SER A 1 98 ? -4.057 -2.342 -2.798 1.00 98.25 98 SER A N 1
ATOM 794 C CA . SER A 1 98 ? -4.276 -1.347 -1.748 1.00 98.25 98 SER A CA 1
ATOM 795 C C . SER A 1 98 ? -5.740 -0.946 -1.633 1.00 98.25 98 SER A C 1
ATOM 797 O O . SER A 1 98 ? -6.516 -1.096 -2.573 1.00 98.25 98 SER A O 1
ATOM 799 N N . VAL A 1 99 ? -6.103 -0.398 -0.476 1.00 98.56 99 VAL A N 1
ATOM 800 C CA . VAL A 1 99 ? -7.409 0.231 -0.257 1.00 98.56 99 VAL A CA 1
ATOM 801 C C . VAL A 1 99 ? -7.197 1.730 -0.116 1.00 98.56 99 VAL A C 1
ATOM 803 O O . VAL A 1 99 ? -6.391 2.163 0.705 1.00 98.56 99 VAL A O 1
ATOM 806 N N . TYR A 1 100 ? -7.932 2.529 -0.884 1.00 98.12 100 TYR A N 1
ATOM 807 C CA . TYR A 1 100 ? -7.898 3.984 -0.773 1.00 98.12 100 TYR A CA 1
ATOM 808 C C . TYR A 1 100 ? -9.142 4.508 -0.056 1.00 98.12 100 TYR A C 1
ATOM 810 O O . TYR A 1 100 ? -10.265 4.215 -0.462 1.00 98.12 100 TYR A O 1
ATOM 818 N N . ILE A 1 101 ? -8.939 5.308 0.993 1.00 98.31 101 ILE A N 1
ATOM 819 C CA . ILE A 1 101 ? -10.011 5.993 1.724 1.00 98.31 101 ILE A CA 1
ATOM 820 C C . ILE A 1 101 ? -9.593 7.456 1.920 1.00 98.31 101 ILE A C 1
ATOM 822 O O . ILE A 1 101 ? -8.626 7.704 2.638 1.00 98.31 101 ILE A O 1
ATOM 826 N N . PRO A 1 102 ? -10.285 8.451 1.336 1.00 97.00 102 PRO A N 1
ATOM 827 C CA . PRO A 1 102 ? -9.868 9.847 1.442 1.00 97.00 102 PRO A CA 1
ATOM 828 C C . PRO A 1 102 ? -9.732 10.327 2.895 1.00 97.00 102 PRO A C 1
ATOM 830 O O . PRO A 1 102 ? -10.667 10.201 3.689 1.00 97.00 102 PRO A O 1
ATOM 833 N N . SER A 1 103 ? -8.597 10.955 3.239 1.00 95.50 103 SER A N 1
ATOM 834 C CA . SER A 1 103 ? -8.354 11.506 4.589 1.00 95.50 103 SER A CA 1
ATOM 835 C C . SER A 1 103 ? -9.502 12.402 5.077 1.00 95.50 103 SER A C 1
ATOM 837 O O . SER A 1 103 ? -9.925 12.308 6.229 1.00 95.50 103 SER A O 1
ATOM 839 N N . GLN A 1 104 ? -10.040 13.237 4.185 1.00 95.00 104 GLN A N 1
ATOM 840 C CA . GLN A 1 104 ? -11.140 14.164 4.470 1.00 95.00 104 GLN A CA 1
ATOM 841 C C . GLN A 1 104 ? -12.432 13.441 4.875 1.00 95.00 104 GLN A C 1
ATOM 843 O O . GLN A 1 104 ? -13.162 13.927 5.739 1.00 95.00 104 GLN A O 1
ATOM 848 N N . ASP A 1 105 ? -12.724 12.281 4.289 1.00 97.12 105 ASP A N 1
ATOM 849 C CA . ASP A 1 105 ? -13.935 11.513 4.594 1.00 97.12 105 ASP A CA 1
ATOM 850 C C . ASP A 1 105 ? -13.834 10.890 5.989 1.00 97.12 105 ASP A C 1
ATOM 852 O O . ASP A 1 105 ? -14.794 10.925 6.756 1.00 97.12 105 ASP A O 1
ATOM 856 N N . VAL A 1 106 ? -12.647 10.409 6.365 1.00 96.31 106 VAL A N 1
ATOM 857 C CA . VAL A 1 106 ? -12.384 9.885 7.714 1.00 96.31 106 VAL A CA 1
ATOM 858 C C . VAL A 1 106 ? -12.439 11.003 8.757 1.00 96.31 106 VAL A C 1
ATOM 860 O O . VAL A 1 106 ? -13.072 10.851 9.799 1.00 96.31 106 VAL A O 1
ATOM 863 N N . MET A 1 107 ? -11.812 12.149 8.475 1.00 93.88 107 MET A N 1
ATOM 864 C CA . MET A 1 107 ? -11.766 13.292 9.397 1.00 93.88 107 MET A CA 1
ATOM 865 C C . MET A 1 107 ? -13.132 13.962 9.592 1.00 93.88 107 MET A C 1
ATOM 867 O O . MET A 1 107 ? -13.437 14.421 10.688 1.00 93.88 107 MET A O 1
ATOM 871 N N . SER A 1 108 ? -13.970 13.994 8.552 1.00 94.38 108 SER A N 1
ATOM 872 C CA . SER A 1 108 ? -15.350 14.499 8.644 1.00 94.38 108 SER A CA 1
ATOM 873 C C . SER A 1 108 ? -16.340 13.480 9.221 1.00 94.38 108 SER A C 1
ATOM 875 O O . SER A 1 108 ? -17.520 13.793 9.348 1.00 94.38 108 SER A O 1
ATOM 877 N N . GLY A 1 109 ? -15.889 12.266 9.559 1.00 92.00 109 GLY A N 1
ATOM 878 C CA . GLY A 1 109 ? -16.743 11.191 10.071 1.00 92.00 109 GLY A CA 1
ATOM 879 C C . GLY A 1 109 ? -17.643 10.538 9.017 1.00 92.00 109 GLY A C 1
ATOM 880 O O . GLY A 1 109 ? -18.443 9.673 9.360 1.00 92.00 109 GLY A O 1
ATOM 881 N N . ARG A 1 110 ? -17.503 10.9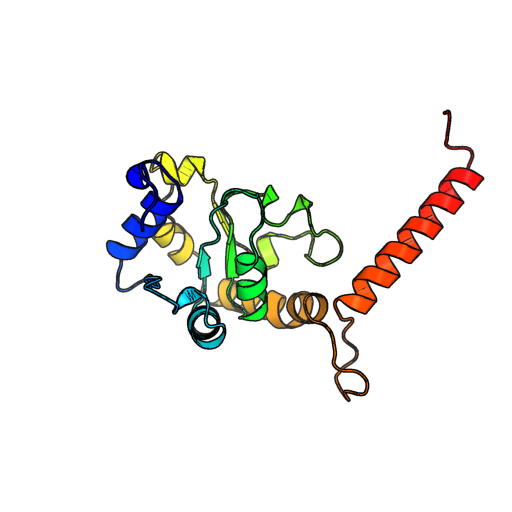07 7.737 1.00 96.00 110 ARG A N 1
ATOM 882 C CA . ARG A 1 110 ? -18.238 10.299 6.616 1.00 96.00 110 ARG A CA 1
ATOM 883 C C . ARG A 1 110 ? -17.779 8.871 6.312 1.00 96.00 110 ARG A C 1
ATOM 885 O O . ARG A 1 110 ? -18.555 8.099 5.762 1.00 96.00 110 ARG A O 1
ATOM 892 N N . ALA A 1 111 ? -16.546 8.518 6.679 1.00 96.94 111 ALA A N 1
ATOM 893 C CA . ALA A 1 111 ? -15.992 7.179 6.508 1.00 96.94 111 ALA A CA 1
ATOM 894 C C . ALA A 1 111 ? -15.540 6.568 7.845 1.00 96.94 111 ALA A C 1
ATOM 896 O O . ALA A 1 111 ? -14.623 7.067 8.506 1.00 96.94 111 ALA A O 1
ATOM 897 N N . ASN A 1 112 ? -16.141 5.431 8.207 1.00 97.25 112 ASN A N 1
ATOM 898 C CA . ASN A 1 112 ? -15.604 4.538 9.231 1.00 97.25 112 ASN A CA 1
ATOM 899 C C . ASN A 1 112 ? -14.712 3.491 8.552 1.00 97.25 112 ASN A C 1
ATOM 901 O O . ASN A 1 112 ? -15.198 2.630 7.820 1.00 97.25 112 ASN A O 1
ATOM 905 N N . VAL A 1 113 ? -13.406 3.579 8.794 1.00 98.06 113 VAL A N 1
ATOM 906 C CA . VAL A 1 113 ? -12.393 2.765 8.117 1.00 98.06 113 VAL A CA 1
ATOM 907 C C . VAL A 1 113 ? -12.566 1.289 8.447 1.00 98.06 113 VAL A C 1
ATOM 909 O O . VAL A 1 113 ? -12.502 0.457 7.552 1.00 98.06 113 VAL A O 1
ATOM 912 N N . ILE A 1 114 ? -12.833 0.954 9.709 1.00 97.44 114 ILE A N 1
ATOM 913 C CA . ILE A 1 114 ? -12.988 -0.442 10.135 1.00 97.44 114 ILE A CA 1
ATOM 914 C C . ILE A 1 114 ? -14.202 -1.074 9.457 1.00 97.44 114 ILE A C 1
ATOM 916 O O . ILE A 1 114 ? -14.092 -2.174 8.925 1.00 97.44 114 ILE A O 1
ATOM 920 N N . GLN A 1 115 ? -15.333 -0.366 9.408 1.00 97.88 115 GLN A N 1
ATOM 921 C CA . GLN A 1 115 ? -16.532 -0.878 8.744 1.00 97.88 115 GLN A CA 1
ATOM 922 C C . GLN A 1 115 ? -16.315 -1.070 7.243 1.00 97.88 115 GLN A C 1
ATOM 924 O O . GLN A 1 115 ? -16.680 -2.116 6.720 1.00 97.88 115 GLN A O 1
ATOM 929 N N . ILE A 1 116 ? -15.657 -0.119 6.572 1.00 98.38 116 ILE A N 1
ATOM 930 C CA . ILE A 1 116 ? -15.301 -0.247 5.151 1.00 98.38 116 ILE A CA 1
ATOM 931 C C . ILE A 1 116 ? -14.415 -1.476 4.921 1.00 98.38 116 ILE A C 1
ATOM 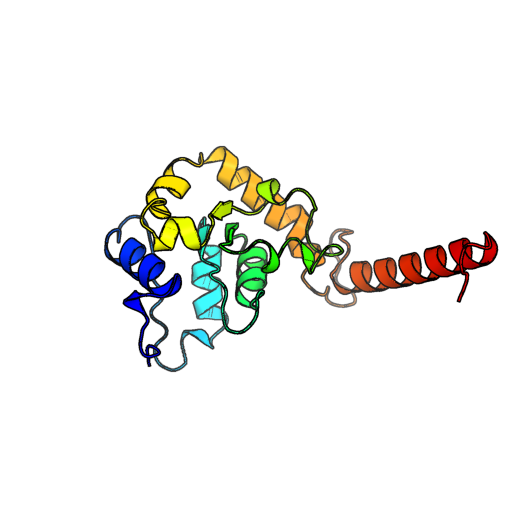933 O O . ILE A 1 116 ? -14.671 -2.261 4.021 1.00 98.38 116 ILE A O 1
ATOM 937 N N . LEU A 1 117 ? -13.387 -1.696 5.740 1.00 98.38 117 LEU A N 1
ATOM 938 C CA . LEU A 1 117 ? -12.483 -2.833 5.541 1.00 98.38 117 LEU A CA 1
ATOM 939 C C . LEU A 1 117 ? -13.145 -4.187 5.825 1.00 98.38 117 LEU A C 1
ATOM 941 O O . LEU A 1 117 ? -12.727 -5.196 5.260 1.00 98.38 117 LEU A O 1
ATOM 945 N N . LYS A 1 118 ? -14.183 -4.224 6.668 1.00 97.38 118 LYS A N 1
ATOM 946 C CA . LYS A 1 118 ? -14.967 -5.439 6.942 1.00 97.38 118 LYS A CA 1
ATOM 947 C C . LYS A 1 118 ? -15.875 -5.842 5.784 1.00 97.38 118 LYS A C 1
ATOM 949 O O . LYS A 1 118 ? -16.258 -7.007 5.724 1.00 97.38 118 LYS A O 1
ATOM 954 N N . THR A 1 119 ? -16.212 -4.926 4.873 1.00 98.12 119 THR A N 1
ATOM 955 C CA . THR A 1 119 ? -16.990 -5.283 3.675 1.00 98.12 119 THR A CA 1
ATOM 956 C C . THR A 1 119 ? -16.143 -5.986 2.616 1.00 98.12 119 THR A C 1
ATOM 958 O O . THR A 1 119 ? -16.699 -6.660 1.752 1.00 98.12 119 THR A O 1
ATOM 961 N N . ILE A 1 120 ? -14.813 -5.876 2.695 1.00 98.38 120 ILE A N 1
ATOM 962 C CA . ILE A 1 120 ? -13.888 -6.535 1.773 1.00 98.38 120 ILE A CA 1
ATOM 963 C C . ILE A 1 120 ? -13.836 -8.030 2.100 1.00 98.38 120 ILE A C 1
ATOM 965 O O . ILE A 1 120 ? -13.505 -8.448 3.217 1.00 98.38 120 ILE A O 1
ATOM 969 N N . SER A 1 121 ? -14.157 -8.853 1.105 1.00 98.44 121 SER A N 1
ATOM 970 C CA . SER A 1 121 ? -14.281 -10.300 1.280 1.00 98.44 121 SER A CA 1
ATOM 971 C C . SER A 1 121 ? -12.945 -10.966 1.654 1.00 98.44 121 SER A C 1
ATOM 973 O O . SER A 1 121 ? -11.856 -10.410 1.498 1.00 98.44 121 SER A O 1
ATOM 975 N N . ALA A 1 122 ? -13.001 -12.185 2.196 1.00 98.31 122 ALA A N 1
ATOM 976 C CA . ALA A 1 122 ? -11.787 -12.971 2.443 1.00 98.31 122 ALA A CA 1
ATOM 977 C C . ALA A 1 122 ? -11.040 -13.311 1.140 1.00 98.31 122 ALA A C 1
ATOM 979 O O . ALA A 1 122 ? -9.812 -13.283 1.123 1.00 98.31 122 ALA A O 1
ATOM 980 N N . GLU A 1 123 ? -11.778 -13.581 0.063 1.00 98.56 123 GLU A N 1
ATOM 981 C CA . GLU A 1 123 ? -11.231 -13.883 -1.261 1.00 98.56 123 GLU A CA 1
ATOM 982 C C . GLU A 1 123 ? -10.500 -12.678 -1.859 1.00 98.56 123 GLU A C 1
ATOM 984 O O . GLU A 1 123 ? -9.353 -12.797 -2.284 1.00 98.56 123 GLU A O 1
ATOM 989 N N . GLU A 1 124 ? -11.111 -11.494 -1.799 1.00 98.62 124 GLU A N 1
ATOM 990 C CA . GLU A 1 124 ? -10.494 -10.258 -2.280 1.00 98.62 124 GLU A CA 1
ATOM 991 C C . GLU A 1 124 ? -9.217 -9.936 -1.493 1.00 98.62 124 GLU A C 1
ATOM 993 O O . GLU A 1 124 ? -8.169 -9.687 -2.086 1.00 98.62 124 GLU A O 1
ATOM 998 N N . ARG A 1 125 ? -9.245 -10.068 -0.159 1.00 98.50 125 ARG A N 1
ATOM 999 C CA . ARG A 1 125 ? -8.043 -9.920 0.682 1.00 98.50 125 ARG A CA 1
ATOM 1000 C C . ARG A 1 125 ? -6.943 -10.916 0.314 1.00 98.50 125 ARG A C 1
ATOM 1002 O O . ARG A 1 125 ? -5.770 -10.544 0.286 1.00 98.50 125 ARG A O 1
ATOM 1009 N N . ALA A 1 126 ? -7.298 -12.173 0.057 1.00 98.44 126 ALA A N 1
ATOM 1010 C CA . ALA A 1 126 ? -6.337 -13.199 -0.335 1.00 98.44 126 ALA A CA 1
ATOM 1011 C C . ALA A 1 126 ? -5.717 -12.888 -1.705 1.00 98.44 126 ALA A C 1
ATOM 1013 O O . ALA A 1 126 ? -4.498 -12.971 -1.844 1.00 98.44 126 ALA A O 1
ATOM 1014 N N . SER A 1 127 ? -6.529 -12.456 -2.672 1.00 98.50 127 SER A N 1
ATOM 1015 C CA . SER A 1 127 ? -6.077 -12.025 -3.999 1.00 98.50 127 SER A CA 1
ATOM 1016 C C . SER A 1 127 ? -5.122 -10.833 -3.915 1.00 98.50 127 SER A C 1
ATOM 1018 O O . SER A 1 127 ? -4.006 -10.894 -4.432 1.00 98.50 127 SER A O 1
ATOM 1020 N N . MET A 1 128 ? -5.495 -9.783 -3.173 1.00 98.75 128 MET A N 1
ATOM 1021 C CA . MET A 1 128 ? -4.640 -8.608 -2.985 1.00 98.75 128 MET A CA 1
ATOM 1022 C C . MET A 1 128 ? -3.309 -8.978 -2.322 1.00 98.75 128 MET A C 1
ATOM 1024 O O . MET A 1 128 ? -2.245 -8.533 -2.749 1.00 98.75 128 MET A O 1
ATOM 1028 N N . ARG A 1 129 ? -3.339 -9.833 -1.292 1.00 98.44 129 ARG A N 1
ATOM 1029 C CA . ARG A 1 129 ? -2.121 -10.312 -0.624 1.00 98.44 129 ARG A CA 1
ATOM 1030 C C . ARG A 1 129 ? -1.254 -11.167 -1.548 1.00 98.44 129 ARG A C 1
ATOM 1032 O O . ARG A 1 129 ? -0.036 -11.014 -1.523 1.00 98.44 129 ARG A O 1
ATOM 1039 N N . ALA A 1 130 ? -1.853 -12.026 -2.370 1.00 98.00 130 ALA A N 1
ATOM 1040 C CA . ALA A 1 130 ? -1.131 -12.810 -3.368 1.00 98.00 130 ALA A CA 1
ATOM 1041 C C . ALA A 1 130 ? -0.447 -11.896 -4.397 1.00 98.00 130 ALA A C 1
ATOM 1043 O O . ALA A 1 130 ? 0.746 -12.056 -4.642 1.00 98.00 130 ALA A O 1
ATOM 1044 N N . ARG A 1 131 ? -1.156 -10.880 -4.908 1.00 97.62 131 ARG A N 1
ATOM 1045 C CA . ARG A 1 131 ? -0.599 -9.848 -5.796 1.00 97.62 131 ARG A CA 1
ATOM 1046 C C . ARG A 1 131 ? 0.602 -9.145 -5.162 1.00 97.62 131 ARG A C 1
ATOM 1048 O O . ARG A 1 131 ? 1.641 -9.001 -5.801 1.00 97.62 131 ARG A O 1
ATOM 1055 N N . ILE A 1 132 ? 0.491 -8.757 -3.890 1.00 98.12 132 ILE A N 1
ATOM 1056 C CA . ILE A 1 132 ? 1.601 -8.150 -3.144 1.00 98.12 132 ILE A CA 1
ATOM 1057 C C . ILE A 1 132 ? 2.803 -9.101 -3.077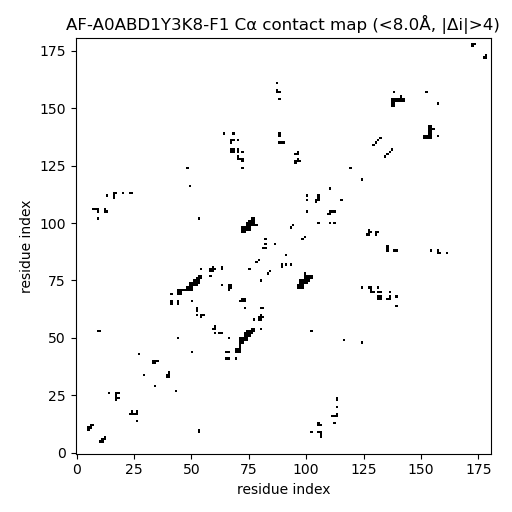 1.00 98.12 132 ILE A C 1
ATOM 1059 O O . ILE A 1 132 ? 3.911 -8.698 -3.418 1.00 98.12 132 ILE A O 1
ATOM 1063 N N . ILE A 1 133 ? 2.599 -10.348 -2.646 1.00 96.25 133 ILE A N 1
ATOM 1064 C CA . ILE A 1 133 ? 3.687 -11.303 -2.390 1.00 96.25 133 ILE A CA 1
ATOM 1065 C C . ILE A 1 133 ? 4.381 -11.744 -3.682 1.00 96.25 133 ILE A C 1
ATOM 1067 O O . ILE A 1 133 ? 5.604 -11.863 -3.700 1.00 96.25 133 ILE A O 1
ATOM 1071 N N . HIS A 1 134 ? 3.617 -12.005 -4.741 1.00 93.88 134 HIS A N 1
ATOM 1072 C CA . HIS A 1 134 ? 4.150 -12.597 -5.964 1.00 93.88 134 HIS A CA 1
ATOM 1073 C C . HIS A 1 134 ? 4.655 -11.561 -6.965 1.00 93.88 134 HIS A C 1
ATOM 1075 O O . HIS A 1 134 ? 5.679 -11.804 -7.600 1.00 93.88 134 HIS A O 1
ATOM 1081 N N . ASP A 1 135 ? 3.996 -10.404 -7.065 1.00 93.25 135 ASP A N 1
ATOM 1082 C CA . ASP A 1 135 ? 4.252 -9.476 -8.170 1.00 93.25 135 ASP A CA 1
ATOM 1083 C C . ASP A 1 135 ? 4.895 -8.160 -7.720 1.00 93.25 135 ASP A C 1
ATOM 1085 O O . ASP A 1 135 ? 5.621 -7.542 -8.495 1.00 93.25 135 ASP A O 1
ATOM 1089 N N . ILE A 1 136 ? 4.651 -7.718 -6.480 1.00 96.00 136 ILE A N 1
ATOM 1090 C CA . ILE A 1 136 ? 5.141 -6.420 -5.985 1.00 96.00 136 ILE A CA 1
ATOM 1091 C C . ILE A 1 136 ? 6.400 -6.591 -5.138 1.00 96.00 136 ILE A C 1
ATOM 1093 O O . ILE A 1 136 ? 7.426 -5.977 -5.418 1.00 96.00 136 ILE A O 1
ATOM 1097 N N . LEU A 1 137 ? 6.334 -7.425 -4.098 1.00 95.62 137 LEU A N 1
ATOM 1098 C CA . LEU A 1 137 ? 7.399 -7.601 -3.111 1.00 95.62 137 LEU A CA 1
ATOM 1099 C C . LEU A 1 137 ? 8.767 -7.890 -3.746 1.00 95.62 137 LEU A C 1
ATOM 1101 O O . LEU A 1 137 ? 9.722 -7.223 -3.337 1.00 95.62 137 LEU A O 1
ATOM 1105 N N . PRO A 1 138 ? 8.904 -8.793 -4.742 1.00 92.81 138 PRO A N 1
ATOM 1106 C CA . PRO A 1 138 ? 10.205 -9.067 -5.349 1.00 92.81 138 PRO A CA 1
ATOM 1107 C C . PRO A 1 138 ? 10.861 -7.812 -5.938 1.00 92.81 138 PRO A C 1
ATOM 1109 O O . PRO A 1 138 ? 12.055 -7.603 -5.751 1.00 92.81 138 PRO A O 1
ATOM 1112 N N . GLY A 1 139 ? 10.067 -6.925 -6.545 1.00 94.00 139 GLY A N 1
ATOM 1113 C CA . GLY A 1 139 ? 10.533 -5.665 -7.124 1.00 94.00 139 GLY A CA 1
ATOM 1114 C C . GLY A 1 139 ? 10.803 -4.543 -6.116 1.00 94.00 139 GLY A C 1
ATOM 1115 O O . GLY A 1 139 ? 11.220 -3.455 -6.514 1.00 94.00 139 GLY A O 1
ATOM 1116 N N . LEU A 1 140 ? 10.560 -4.772 -4.820 1.00 95.19 140 LEU A N 1
ATOM 1117 C CA . LEU A 1 140 ? 10.835 -3.821 -3.733 1.00 95.19 140 LEU A CA 1
ATOM 1118 C C . LEU A 1 140 ? 12.094 -4.162 -2.933 1.00 95.19 140 LEU A C 1
ATOM 1120 O O . LEU A 1 140 ? 12.564 -3.335 -2.148 1.00 95.19 140 LEU A O 1
ATOM 1124 N N . VAL A 1 141 ? 12.630 -5.371 -3.097 1.00 92.94 141 VAL A N 1
ATOM 1125 C CA . VAL A 1 141 ? 13.796 -5.854 -2.356 1.00 92.94 141 VAL A CA 1
ATOM 1126 C C . VAL A 1 141 ? 14.977 -6.063 -3.289 1.00 92.94 141 VAL A C 1
ATOM 1128 O O . VAL A 1 141 ? 14.814 -6.288 -4.482 1.00 92.94 141 VAL A O 1
ATOM 1131 N N . TYR A 1 142 ? 16.181 -5.984 -2.733 1.00 91.62 142 TYR A N 1
ATOM 1132 C CA . TYR A 1 142 ? 17.400 -6.337 -3.450 1.00 91.62 142 TYR A CA 1
AT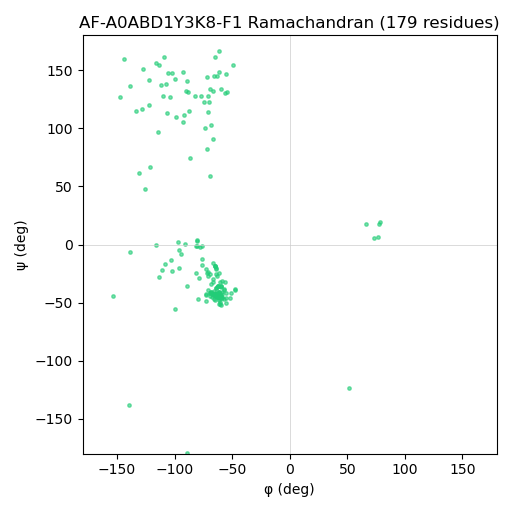OM 1133 C C . TYR A 1 142 ? 17.679 -7.823 -3.273 1.00 91.62 142 TYR A C 1
ATOM 1135 O O . TYR A 1 142 ? 17.690 -8.332 -2.146 1.00 91.62 142 TYR A O 1
ATOM 1143 N N . SER A 1 143 ? 17.946 -8.508 -4.375 1.00 87.44 143 SER A N 1
ATOM 1144 C CA . SER A 1 143 ? 18.377 -9.894 -4.348 1.00 87.44 143 SER A CA 1
ATOM 1145 C C . SER A 1 143 ? 19.804 -9.994 -3.828 1.00 87.44 143 SER A C 1
ATOM 1147 O O . SER A 1 143 ? 20.672 -9.160 -4.093 1.00 87.44 143 SER A O 1
ATOM 1149 N N . LYS A 1 144 ? 20.077 -11.066 -3.082 1.00 84.31 144 LYS A N 1
ATOM 1150 C CA . LYS A 1 144 ? 21.444 -11.383 -2.676 1.00 84.31 144 LYS A CA 1
ATOM 1151 C C . LYS A 1 144 ? 22.232 -11.866 -3.905 1.00 84.31 144 LYS A C 1
ATOM 1153 O O . LYS A 1 144 ? 21.795 -12.830 -4.539 1.00 84.31 144 LYS A O 1
ATOM 1158 N N . PRO A 1 145 ? 23.412 -11.292 -4.205 1.00 78.81 145 PRO A N 1
ATOM 1159 C CA . PRO A 1 145 ? 24.248 -11.763 -5.306 1.00 78.81 145 PRO A CA 1
ATOM 1160 C C . PRO A 1 145 ? 24.551 -13.263 -5.193 1.00 78.81 145 PRO A C 1
ATOM 1162 O O . PRO A 1 145 ? 24.932 -13.751 -4.126 1.00 78.81 145 PRO A O 1
ATOM 1165 N N . GLY A 1 146 ? 24.365 -13.999 -6.291 1.00 74.38 146 GLY A N 1
ATOM 1166 C CA . GLY A 1 146 ? 24.599 -15.447 -6.356 1.00 74.38 146 GLY A CA 1
ATOM 1167 C C . GLY A 1 146 ? 23.511 -16.321 -5.717 1.00 74.38 146 GLY A C 1
ATOM 1168 O O . GLY A 1 146 ? 23.696 -17.535 -5.613 1.00 74.38 146 GLY A O 1
ATOM 1169 N N . ALA A 1 147 ? 22.385 -15.748 -5.279 1.00 75.81 147 ALA A N 1
ATOM 1170 C CA . ALA A 1 147 ? 21.259 -16.538 -4.800 1.00 75.81 147 ALA A CA 1
ATOM 1171 C C . ALA A 1 147 ? 20.590 -17.310 -5.953 1.00 75.81 147 ALA A C 1
ATOM 1173 O O . ALA A 1 147 ? 20.312 -16.760 -7.015 1.00 75.81 147 ALA A O 1
ATOM 1174 N N . LYS A 1 148 ? 20.313 -18.600 -5.730 1.00 66.75 148 LYS A N 1
ATOM 1175 C CA . LYS A 1 148 ? 19.578 -19.464 -6.666 1.00 66.75 148 LYS A CA 1
ATOM 1176 C C . LYS A 1 148 ? 18.077 -19.313 -6.418 1.00 66.75 148 LYS A C 1
ATOM 1178 O O . LYS A 1 148 ? 17.469 -20.173 -5.787 1.00 66.75 148 LYS A O 1
ATOM 1183 N N . HIS A 1 149 ? 17.500 -18.197 -6.838 1.00 61.56 149 HIS A N 1
ATOM 1184 C CA . HIS A 1 149 ? 16.060 -17.966 -6.738 1.00 61.56 149 HIS A CA 1
ATOM 1185 C C . HIS A 1 149 ? 15.393 -18.009 -8.120 1.00 61.56 149 HIS A C 1
ATOM 1187 O O . HIS A 1 149 ? 16.094 -17.924 -9.131 1.00 61.56 149 HIS A O 1
ATOM 1193 N N . PRO A 1 150 ? 14.057 -18.195 -8.183 1.00 60.38 150 PRO A N 1
ATOM 1194 C CA . PRO A 1 150 ? 13.302 -18.019 -9.420 1.00 60.38 150 PRO A CA 1
ATOM 1195 C C . PRO A 1 150 ? 13.644 -16.681 -10.086 1.00 60.38 150 PRO A C 1
ATOM 1197 O O . PRO A 1 150 ? 14.041 -15.738 -9.407 1.00 60.38 150 PRO A O 1
ATOM 1200 N N . SER A 1 151 ? 13.469 -16.598 -11.402 1.00 69.06 151 SER A N 1
ATOM 1201 C CA . SER A 1 151 ? 13.775 -15.434 -12.242 1.00 69.06 151 SER A CA 1
ATOM 1202 C C . SER A 1 151 ? 12.836 -14.239 -11.996 1.00 69.06 151 SER A C 1
ATOM 1204 O O . SER A 1 151 ? 12.124 -13.814 -12.906 1.00 69.06 151 SER A O 1
ATOM 1206 N N . PHE A 1 152 ? 12.768 -13.718 -10.772 1.00 79.69 152 PHE A N 1
ATOM 1207 C CA . PHE A 1 152 ? 12.097 -12.451 -10.493 1.00 79.69 152 PHE A CA 1
ATOM 1208 C C . PHE A 1 152 ? 13.082 -11.291 -10.652 1.00 79.69 152 PHE A C 1
ATOM 1210 O O . PHE A 1 152 ? 14.246 -11.405 -10.275 1.00 79.69 152 PHE A O 1
ATOM 1217 N N . ARG A 1 153 ? 12.601 -10.181 -11.221 1.00 87.00 153 ARG A N 1
ATOM 1218 C CA . ARG A 1 153 ? 13.354 -8.924 -11.288 1.00 87.00 153 ARG A CA 1
ATOM 1219 C C . ARG A 1 153 ? 13.296 -8.249 -9.930 1.00 87.00 153 ARG A C 1
ATOM 1221 O O . ARG A 1 153 ? 12.205 -8.075 -9.382 1.00 87.00 153 ARG A O 1
ATOM 1228 N N . ASP A 1 154 ? 14.455 -7.892 -9.405 1.00 91.94 154 ASP A N 1
ATOM 1229 C CA . ASP A 1 154 ? 14.551 -7.239 -8.108 1.00 91.94 154 ASP A CA 1
ATOM 1230 C C . ASP A 1 154 ? 14.462 -5.703 -8.224 1.00 91.94 154 ASP A C 1
ATOM 1232 O O . ASP A 1 154 ? 14.291 -5.141 -9.312 1.00 91.94 154 ASP A O 1
ATOM 1236 N N . ALA A 1 155 ? 14.559 -4.996 -7.095 1.00 94.19 155 ALA A N 1
ATOM 1237 C CA . ALA A 1 155 ? 14.505 -3.533 -7.082 1.00 94.19 155 ALA A CA 1
ATOM 1238 C C . ALA A 1 155 ? 15.634 -2.863 -7.892 1.00 94.19 155 ALA A C 1
ATOM 1240 O O . ALA A 1 155 ? 15.433 -1.779 -8.452 1.00 94.19 155 ALA A O 1
ATOM 1241 N N . PHE A 1 156 ? 16.817 -3.477 -7.959 1.00 92.56 156 PHE A N 1
ATOM 1242 C CA . PHE A 1 156 ? 17.937 -2.964 -8.740 1.00 92.56 156 PHE A CA 1
ATOM 1243 C C . PHE A 1 156 ? 17.688 -3.148 -10.235 1.00 92.56 156 PHE A C 1
ATOM 1245 O O . PHE A 1 156 ? 17.801 -2.174 -10.984 1.00 92.56 156 PHE A O 1
ATOM 1252 N N . ASP A 1 157 ? 17.291 -4.353 -10.648 1.00 92.00 157 ASP A N 1
ATOM 1253 C CA . ASP A 1 157 ? 17.002 -4.687 -12.045 1.00 92.00 157 ASP A CA 1
ATOM 1254 C C . ASP A 1 157 ? 15.961 -3.726 -12.626 1.00 92.00 157 ASP A C 1
ATOM 1256 O O . ASP A 1 157 ? 16.196 -3.087 -13.653 1.00 92.00 157 ASP A O 1
ATOM 1260 N N . ILE A 1 158 ? 14.846 -3.544 -11.906 1.00 94.25 158 ILE A N 1
ATOM 1261 C CA . ILE A 1 158 ? 13.758 -2.638 -12.294 1.00 94.25 158 ILE A CA 1
ATOM 1262 C C . ILE A 1 158 ? 14.261 -1.197 -12.450 1.00 94.25 158 ILE A C 1
ATOM 1264 O O . ILE A 1 158 ? 13.929 -0.522 -13.427 1.00 94.25 158 ILE A O 1
ATOM 1268 N N . SER A 1 159 ? 15.074 -0.716 -11.505 1.00 94.75 159 SER A N 1
ATOM 1269 C CA . SER A 1 159 ? 15.571 0.665 -11.517 1.00 94.75 159 SER A CA 1
ATOM 1270 C C . SER A 1 159 ? 16.518 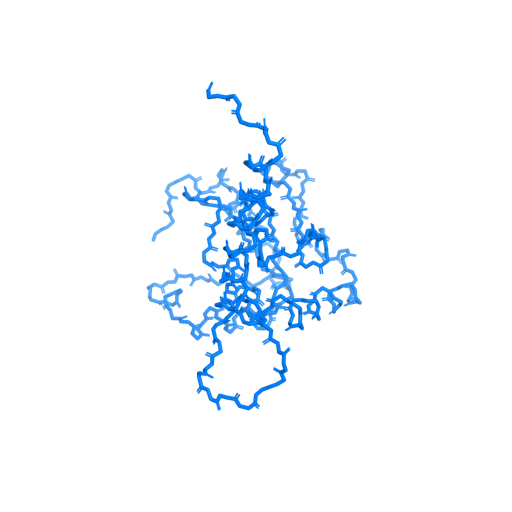0.930 -12.687 1.00 94.75 159 SER A C 1
ATOM 1272 O O . SER A 1 159 ? 16.425 1.971 -13.343 1.00 94.75 159 SER A O 1
ATOM 1274 N N . ILE A 1 160 ? 17.439 0.000 -12.957 1.00 95.00 160 ILE A N 1
ATOM 1275 C CA . ILE A 1 160 ? 18.408 0.130 -14.049 1.00 95.00 160 ILE A CA 1
ATOM 1276 C C . ILE A 1 160 ? 17.714 0.012 -15.402 1.00 95.00 160 ILE A C 1
ATOM 1278 O O . ILE A 1 160 ? 17.959 0.838 -16.280 1.00 95.00 160 ILE A O 1
ATOM 1282 N N . GLU A 1 161 ? 16.814 -0.955 -15.567 1.00 94.31 161 GLU A N 1
ATOM 1283 C CA . GLU A 1 161 ? 16.040 -1.118 -16.798 1.00 94.31 161 GLU A CA 1
ATOM 1284 C C . GLU A 1 161 ? 15.176 0.121 -17.079 1.00 94.31 161 GLU A C 1
ATOM 1286 O O . GLU A 1 161 ? 15.222 0.672 -18.181 1.00 94.31 161 GLU A O 1
ATOM 1291 N N . GLY A 1 162 ? 14.474 0.637 -16.063 1.00 94.38 162 GLY A N 1
ATOM 1292 C CA . GLY A 1 162 ? 13.684 1.865 -16.171 1.00 94.38 162 GLY A CA 1
ATOM 1293 C C . GLY A 1 162 ? 14.523 3.083 -16.571 1.00 94.38 162 GLY A C 1
ATOM 1294 O O . GLY A 1 162 ? 14.114 3.877 -17.427 1.00 94.38 162 GLY A O 1
ATOM 1295 N N . LEU A 1 163 ? 15.731 3.217 -16.014 1.00 96.00 163 LEU A N 1
ATOM 1296 C CA . LEU A 1 163 ? 16.666 4.279 -16.383 1.00 96.00 163 LEU A CA 1
ATOM 1297 C C . LEU A 1 163 ? 17.138 4.145 -17.838 1.00 96.00 163 LEU A C 1
ATOM 1299 O O . LEU A 1 163 ? 17.118 5.129 -18.582 1.00 96.00 163 LEU A O 1
ATOM 1303 N N . LEU A 1 164 ? 17.545 2.943 -18.253 1.00 96.50 164 LEU A N 1
ATOM 1304 C CA . LEU A 1 164 ? 18.009 2.675 -19.616 1.00 96.50 164 LEU A CA 1
ATOM 1305 C C . LEU A 1 164 ? 16.901 2.937 -20.644 1.00 96.50 164 LEU A C 1
ATOM 1307 O O . LEU A 1 164 ? 17.151 3.613 -21.645 1.00 96.50 164 LEU A O 1
ATOM 1311 N N . GLN A 1 165 ? 15.671 2.498 -20.365 1.00 95.50 165 GLN A N 1
ATOM 1312 C CA . GLN A 1 165 ? 14.514 2.750 -21.224 1.00 95.50 165 GLN A CA 1
ATOM 1313 C C . GLN A 1 165 ? 14.226 4.249 -21.353 1.00 95.50 165 GLN A C 1
ATOM 1315 O O . GLN A 1 165 ? 13.992 4.750 -22.454 1.00 95.50 165 GLN A O 1
ATOM 1320 N N . ARG A 1 166 ? 14.300 4.999 -20.246 1.00 94.38 166 ARG A N 1
ATOM 1321 C CA . ARG A 1 166 ? 14.111 6.454 -20.268 1.00 94.38 166 ARG A CA 1
ATOM 1322 C C . ARG A 1 166 ? 15.153 7.147 -21.144 1.00 94.38 166 ARG A C 1
ATOM 1324 O O . ARG A 1 166 ? 14.798 8.035 -21.915 1.00 94.38 166 ARG A O 1
ATOM 1331 N N . VAL A 1 167 ? 16.421 6.740 -21.059 1.00 96.06 167 VAL A N 1
ATOM 1332 C CA . VAL A 1 167 ? 17.497 7.280 -21.908 1.00 96.06 167 VAL A CA 1
ATOM 1333 C C . VAL A 1 167 ? 17.265 6.938 -23.382 1.00 96.06 167 VAL A C 1
ATOM 1335 O O . VAL A 1 167 ? 17.460 7.801 -24.240 1.00 96.06 167 VAL A O 1
ATOM 1338 N N . ALA A 1 168 ? 16.839 5.710 -23.687 1.00 95.50 168 ALA A N 1
ATOM 1339 C CA . ALA A 1 168 ? 16.526 5.287 -25.050 1.00 95.50 168 ALA A CA 1
ATOM 1340 C C . ALA A 1 168 ? 15.379 6.116 -25.654 1.00 95.50 168 ALA A C 1
ATOM 1342 O O . ALA A 1 168 ? 15.538 6.660 -26.748 1.00 95.50 168 ALA A O 1
ATOM 1343 N N . ASN A 1 169 ? 14.284 6.302 -24.909 1.00 94.19 169 ASN A N 1
ATOM 1344 C CA . ASN A 1 169 ? 13.148 7.129 -25.327 1.00 94.19 169 ASN A CA 1
ATOM 1345 C C . ASN A 1 169 ? 13.580 8.578 -25.589 1.00 94.19 169 ASN A C 1
ATOM 1347 O O . ASN A 1 169 ? 13.285 9.133 -26.643 1.00 94.19 169 ASN A O 1
ATOM 1351 N N . PHE A 1 170 ? 14.377 9.157 -24.687 1.00 94.06 170 PHE A N 1
ATOM 1352 C CA . PHE A 1 170 ? 14.873 10.527 -24.834 1.00 94.06 170 PHE A CA 1
ATOM 1353 C C . PHE A 1 170 ? 15.753 10.709 -26.084 1.00 94.06 170 PHE A C 1
ATOM 1355 O O . PHE A 1 170 ? 15.729 11.753 -26.737 1.00 94.06 170 PHE A O 1
ATOM 1362 N N . ARG A 1 171 ? 16.552 9.692 -26.439 1.00 93.62 171 ARG A N 1
ATOM 1363 C CA . ARG A 1 171 ? 17.350 9.693 -27.677 1.00 93.62 171 ARG A CA 1
ATOM 1364 C C . ARG A 1 171 ? 16.465 9.587 -28.919 1.00 93.62 171 ARG A C 1
ATOM 1366 O O . ARG A 1 171 ? 16.721 10.302 -29.886 1.00 93.62 171 ARG A O 1
ATOM 1373 N N . ALA A 1 172 ? 15.436 8.742 -28.884 1.00 92.44 172 ALA A N 1
ATOM 1374 C CA . ALA A 1 172 ? 14.484 8.586 -29.981 1.00 92.44 172 ALA A CA 1
ATOM 1375 C C . ALA A 1 172 ? 13.677 9.874 -30.234 1.00 92.44 172 ALA A C 1
ATOM 1377 O O . ALA A 1 172 ? 13.572 10.312 -31.377 1.00 92.44 172 ALA A O 1
ATOM 1378 N N . GLU A 1 173 ? 13.194 10.539 -29.181 1.00 91.88 173 GLU A N 1
ATOM 1379 C CA . GLU A 1 173 ? 12.475 11.822 -29.273 1.00 91.88 173 GLU A CA 1
ATOM 1380 C C . GLU A 1 173 ? 13.340 12.939 -29.874 1.00 91.88 173 GLU A C 1
ATOM 1382 O O . GLU A 1 173 ? 12.878 13.710 -30.720 1.00 91.88 173 GLU A O 1
ATOM 1387 N N . LYS A 1 174 ? 14.624 13.002 -29.491 1.00 88.50 174 LYS A N 1
ATOM 1388 C CA . LYS A 1 174 ? 15.583 13.931 -30.107 1.00 88.50 174 LYS A CA 1
ATOM 1389 C C . LYS A 1 174 ? 15.807 13.636 -31.588 1.00 88.50 174 LYS A C 1
ATOM 1391 O O . LYS A 1 174 ? 15.856 14.572 -32.381 1.00 88.50 174 LYS A O 1
ATOM 1396 N N . ALA A 1 175 ? 15.929 12.363 -31.963 1.00 86.06 175 ALA A N 1
ATOM 1397 C CA . ALA A 1 175 ? 16.089 11.959 -33.359 1.00 86.06 175 ALA A CA 1
ATOM 1398 C C . ALA A 1 175 ? 14.836 12.257 -34.207 1.00 86.06 175 ALA A C 1
ATOM 1400 O O . ALA A 1 175 ? 14.961 12.567 -35.387 1.00 86.06 175 ALA A O 1
ATOM 1401 N N . ALA A 1 176 ? 13.647 12.233 -33.598 1.00 85.06 176 ALA A N 1
ATOM 1402 C CA . ALA A 1 176 ? 12.375 12.581 -34.232 1.00 85.06 176 ALA A CA 1
ATOM 1403 C C . ALA A 1 176 ? 12.107 14.102 -34.330 1.00 85.06 176 ALA A C 1
ATOM 1405 O O . ALA A 1 176 ? 11.047 14.505 -34.804 1.00 85.06 176 ALA A O 1
ATOM 1406 N N . GLY A 1 177 ? 13.044 14.959 -33.899 1.00 72.25 177 GLY A N 1
ATOM 1407 C CA . GLY A 1 177 ? 12.948 16.419 -34.047 1.00 72.25 177 GLY A CA 1
ATOM 1408 C C . GLY A 1 177 ? 12.012 17.125 -33.054 1.00 72.25 177 GLY A C 1
ATOM 1409 O O . GLY A 1 177 ? 11.629 18.269 -33.287 1.00 72.25 177 GLY A O 1
ATOM 1410 N N . GLY A 1 178 ? 11.639 16.476 -31.946 1.00 61.09 178 GLY A N 1
ATOM 1411 C CA . GLY A 1 178 ? 10.581 16.941 -31.037 1.00 61.09 178 GLY A CA 1
ATOM 1412 C C . GLY A 1 178 ? 10.942 18.033 -30.019 1.00 61.09 178 GLY A C 1
ATOM 1413 O O . GLY A 1 178 ? 10.094 18.373 -29.200 1.00 61.09 178 GLY A O 1
ATOM 1414 N N . PHE A 1 179 ? 12.156 18.594 -30.019 1.00 56.53 179 PHE A N 1
ATOM 1415 C CA . PHE A 1 179 ? 12.572 19.559 -28.988 1.00 56.53 179 PHE A CA 1
ATOM 1416 C C . PHE A 1 179 ? 12.812 20.956 -29.582 1.00 56.53 179 PHE A C 1
ATOM 1418 O O . PHE A 1 179 ? 13.895 21.245 -30.092 1.00 56.53 179 PHE A O 1
ATOM 1425 N N . LYS A 1 180 ? 11.804 21.838 -29.501 1.00 53.41 180 LYS A N 1
ATOM 1426 C CA . LYS A 1 180 ? 12.049 23.288 -29.487 1.00 53.41 180 LYS A CA 1
ATOM 1427 C C . LYS A 1 180 ? 12.406 23.680 -28.055 1.00 53.41 180 LYS A C 1
ATOM 1429 O O . LYS A 1 180 ? 11.719 23.274 -27.122 1.00 53.41 180 LYS A O 1
ATOM 1434 N N . GLN A 1 181 ? 13.535 24.371 -27.946 1.00 52.53 181 GLN A N 1
ATOM 1435 C CA . GLN A 1 181 ? 14.171 24.835 -26.717 1.00 52.53 181 GLN A CA 1
ATOM 1436 C C . GLN A 1 181 ? 13.285 25.805 -25.934 1.00 52.53 181 GLN A C 1
ATOM 1438 O O . GLN A 1 181 ? 12.555 26.580 -26.593 1.00 52.53 181 GLN A O 1
#

Organism: NCBI:txid41844